Protein AF-A0A8S8Y395-F1 (afdb_monomer)

Radius of gyration: 28.16 Å; Cα contacts (8 Å, |Δi|>4): 353; chains: 1; bounding box: 68×31×86 Å

Nearest PDB structures (foldseek):
  4mei-assembly1_A-2  TM=3.756E-01  e=4.160E+00  Bartonella tribocorum CIP 105476
  5wip-assembly1_D  TM=3.245E-01  e=6.277E+00  Escherichia coli
  5i7l-assembly3_B  TM=2.509E-01  e=3.488E+00  Homo sapiens

Sequence (209 aa):
MGSLSSHVGNDFTDQTGAIGGIAADPQSPQLVNLVGYALANTEVVGELEFKGIPMVHHQVMLDPASNQIQAKLIGSGTVVDVMPGALPVYFESHVDIYVEEITGIAMYGKSKSTFHLDTRGPGFMDPMFAGDTHPVFEIHTSSEIGDDDAESFVSAVIDNQGMFFWTDFGTGAEGSTDDMADFVAFGLYVVAIGLVIMGMRSRGSADDE

Structure (mmCIF, N/CA/C/O backbone):
data_AF-A0A8S8Y395-F1
#
_entry.id   AF-A0A8S8Y395-F1
#
loop_
_atom_site.group_PDB
_atom_site.id
_atom_site.type_symbol
_atom_site.label_atom_id
_atom_site.label_alt_id
_atom_site.label_comp_id
_atom_site.label_asym_id
_atom_site.label_entity_id
_atom_site.label_seq_id
_atom_site.pdbx_PDB_ins_code
_atom_site.Cartn_x
_atom_site.Cartn_y
_atom_site.Cartn_z
_atom_site.occupancy
_atom_site.B_iso_or_equiv
_atom_site.auth_seq_id
_atom_site.auth_comp_id
_atom_site.auth_asym_id
_atom_site.auth_atom_id
_atom_site.pdbx_PDB_model_num
ATOM 1 N N . MET A 1 1 ? -7.430 18.199 -29.556 1.00 33.44 1 MET A N 1
ATOM 2 C CA . MET A 1 1 ? -7.806 16.772 -29.546 1.00 33.44 1 MET A CA 1
ATOM 3 C C . MET A 1 1 ? -6.544 15.983 -29.832 1.00 33.44 1 MET A C 1
ATOM 5 O O . MET A 1 1 ? -6.128 15.916 -30.980 1.00 33.44 1 MET A O 1
ATOM 9 N N . GLY A 1 2 ? -5.848 15.570 -28.771 1.00 35.62 2 GLY A N 1
ATOM 10 C CA . GLY A 1 2 ? -4.557 14.895 -28.868 1.00 35.62 2 GLY A CA 1
ATOM 11 C C . GLY A 1 2 ? -4.763 13.445 -29.274 1.00 35.62 2 GLY A C 1
ATOM 12 O O . GLY A 1 2 ? -5.398 12.691 -28.549 1.00 35.62 2 GLY A O 1
ATOM 13 N N . SER A 1 3 ? -4.258 13.093 -30.451 1.00 32.88 3 SER A N 1
ATOM 14 C CA . SER A 1 3 ? -4.142 11.719 -30.930 1.00 32.88 3 SER A CA 1
ATOM 15 C C . SER A 1 3 ? -3.058 11.009 -30.115 1.00 32.88 3 SER A C 1
ATOM 17 O O . SER A 1 3 ? -1.918 10.902 -30.566 1.00 32.88 3 SER A O 1
ATOM 19 N N . LEU A 1 4 ? -3.395 10.551 -28.911 1.00 39.94 4 LEU A N 1
ATOM 20 C CA . LEU A 1 4 ? -2.654 9.454 -28.302 1.00 39.94 4 LEU A CA 1
ATOM 21 C C . LEU A 1 4 ? -3.053 8.204 -29.091 1.00 39.94 4 LEU A C 1
ATOM 23 O O . LEU A 1 4 ? -4.220 7.818 -29.120 1.00 39.94 4 LEU A O 1
ATOM 27 N N . SER A 1 5 ? -2.102 7.661 -29.850 1.00 44.19 5 SER A N 1
ATOM 28 C CA . SER A 1 5 ? -2.234 6.323 -30.430 1.00 44.19 5 SER A CA 1
ATOM 29 C C . SER A 1 5 ? -2.578 5.350 -29.300 1.00 44.19 5 SER A C 1
ATOM 31 O O . SER A 1 5 ? -2.042 5.511 -28.208 1.00 44.19 5 SER A O 1
ATOM 33 N N . SER A 1 6 ? -3.399 4.326 -29.550 1.00 44.59 6 SER A N 1
ATOM 34 C CA . SER A 1 6 ? -3.820 3.315 -28.556 1.00 44.59 6 SER A CA 1
ATOM 35 C C . SER A 1 6 ? -2.673 2.505 -27.923 1.00 44.59 6 SER A C 1
ATOM 37 O O . SER A 1 6 ? -2.925 1.543 -27.214 1.00 44.59 6 SER A O 1
ATOM 39 N N . HIS A 1 7 ? -1.428 2.839 -28.259 1.00 39.56 7 HIS A N 1
ATOM 40 C CA . HIS A 1 7 ? -0.194 2.209 -27.801 1.00 39.56 7 HIS A CA 1
ATOM 41 C C . HIS A 1 7 ? 0.704 3.186 -27.021 1.00 39.56 7 HIS A C 1
ATOM 43 O O . HIS A 1 7 ? 1.783 2.800 -26.593 1.00 39.56 7 HIS A O 1
ATOM 49 N N . VAL A 1 8 ? 0.322 4.465 -26.888 1.00 47.88 8 VAL A N 1
ATOM 50 C CA . VAL A 1 8 ? 1.165 5.508 -26.284 1.00 47.88 8 VAL A CA 1
ATOM 51 C C . VAL A 1 8 ? 0.425 6.159 -25.123 1.00 47.88 8 VAL A C 1
ATOM 53 O O . VAL A 1 8 ? -0.510 6.932 -25.328 1.00 47.88 8 VAL A O 1
ATOM 56 N N . GLY A 1 9 ? 0.919 5.910 -23.911 1.00 51.59 9 GLY A N 1
ATOM 57 C CA . GLY A 1 9 ? 0.358 6.450 -22.677 1.00 51.59 9 GLY A CA 1
ATOM 58 C C . GLY A 1 9 ? -0.576 5.481 -21.956 1.00 51.59 9 GLY A C 1
ATOM 59 O O . GLY A 1 9 ? -0.891 4.406 -22.446 1.00 51.59 9 GLY A O 1
ATOM 60 N N . ASN A 1 10 ? -0.971 5.884 -20.753 1.00 51.41 10 ASN A N 1
ATOM 61 C CA . ASN A 1 10 ? -1.893 5.146 -19.904 1.00 51.41 10 ASN A CA 1
ATOM 62 C C . ASN A 1 10 ? -3.334 5.620 -20.149 1.00 51.41 10 ASN A C 1
ATOM 64 O O . ASN A 1 10 ? -3.555 6.828 -20.276 1.00 51.41 10 ASN A O 1
ATOM 68 N N . ASP A 1 11 ? -4.298 4.697 -20.147 1.00 54.75 11 ASP A N 1
ATOM 69 C CA . ASP A 1 11 ? -5.720 4.989 -20.398 1.00 54.75 11 ASP A CA 1
ATOM 70 C C . ASP A 1 11 ? -6.318 5.955 -19.361 1.00 54.75 11 ASP A C 1
ATOM 72 O O . ASP A 1 11 ? -7.227 6.734 -19.660 1.00 54.75 11 ASP A O 1
ATOM 76 N N . PHE A 1 12 ? -5.762 5.962 -18.147 1.00 53.34 12 PHE A N 1
ATOM 77 C CA . PHE A 1 12 ? -6.109 6.919 -17.103 1.00 53.34 12 PHE A CA 1
ATOM 78 C C . PHE A 1 12 ? -5.157 8.121 -17.134 1.00 53.34 12 PHE A C 1
ATOM 80 O O . PHE A 1 12 ? -3.966 8.012 -16.823 1.00 53.34 12 PHE A O 1
ATOM 87 N N . THR A 1 13 ? -5.696 9.291 -17.487 1.00 52.34 13 THR A N 1
ATOM 88 C CA . THR A 1 13 ? -4.953 10.565 -17.533 1.00 52.34 13 THR A CA 1
ATOM 89 C C . THR A 1 13 ? -5.389 11.572 -16.468 1.00 52.34 13 THR A C 1
ATOM 91 O O . THR A 1 13 ? -4.719 12.588 -16.289 1.00 52.34 13 THR A O 1
ATOM 94 N N . ASP A 1 14 ? -6.506 11.320 -15.782 1.00 51.62 14 ASP A N 1
ATOM 95 C CA . ASP A 1 14 ? -7.019 12.173 -14.709 1.00 51.62 14 ASP A CA 1
ATOM 96 C C . ASP A 1 14 ? -6.488 11.693 -13.352 1.00 51.62 14 ASP A C 1
ATOM 98 O O . ASP A 1 14 ? -6.725 10.559 -12.948 1.00 51.62 14 ASP A O 1
ATOM 102 N N . GLN A 1 15 ? -5.738 12.555 -12.663 1.00 52.88 15 GLN A N 1
ATOM 103 C CA . GLN A 1 15 ? -5.186 12.281 -11.329 1.00 52.88 15 GLN A CA 1
ATOM 104 C C . GLN A 1 15 ? -6.180 12.602 -10.203 1.00 52.88 15 GLN A C 1
ATOM 106 O O . GLN A 1 15 ? -5.876 12.376 -9.030 1.00 52.88 15 GLN A O 1
ATOM 111 N N . THR A 1 16 ? -7.349 13.155 -10.531 1.00 46.47 16 THR A N 1
ATOM 112 C CA . THR A 1 16 ? -8.370 13.520 -9.548 1.00 46.47 16 THR A CA 1
ATOM 113 C C . THR A 1 16 ? -8.900 12.258 -8.865 1.00 46.47 16 THR A C 1
ATOM 115 O O . THR A 1 16 ? -9.494 11.401 -9.510 1.00 46.47 16 THR A O 1
ATOM 118 N N . GLY A 1 17 ? -8.676 12.136 -7.554 1.00 53.00 17 GLY A N 1
ATOM 119 C CA . GLY A 1 17 ? -9.113 10.979 -6.762 1.00 53.00 17 GLY A CA 1
ATOM 120 C C . GLY A 1 17 ? -8.115 9.821 -6.700 1.00 53.00 17 GLY A C 1
ATOM 121 O O . GLY A 1 17 ? -8.435 8.797 -6.107 1.00 53.00 17 GLY A O 1
ATOM 122 N N . ALA A 1 18 ? -6.907 9.977 -7.257 1.00 56.62 18 ALA A N 1
ATOM 123 C CA . ALA A 1 18 ? -5.844 8.999 -7.059 1.00 56.62 18 ALA A CA 1
ATOM 124 C C . ALA A 1 18 ? -5.375 9.019 -5.596 1.00 56.62 18 ALA A C 1
ATOM 126 O O . ALA A 1 18 ? -4.966 10.056 -5.067 1.00 56.62 18 ALA A O 1
ATOM 127 N N . ILE A 1 19 ? -5.455 7.871 -4.938 1.00 59.62 19 ILE A N 1
ATOM 128 C CA . ILE A 1 19 ? -5.259 7.748 -3.501 1.00 59.62 19 ILE A CA 1
ATOM 129 C C . ILE A 1 19 ? -3.769 7.687 -3.176 1.00 59.62 19 ILE A C 1
ATOM 131 O O . ILE A 1 19 ? -3.028 6.882 -3.735 1.00 59.62 19 ILE A O 1
ATOM 135 N N . GLY A 1 20 ? -3.337 8.558 -2.259 1.00 53.00 20 GLY A N 1
ATOM 136 C CA . GLY A 1 20 ? -1.966 8.606 -1.742 1.00 53.00 20 GLY A CA 1
ATOM 137 C C . GLY A 1 20 ? -1.769 7.952 -0.369 1.00 53.00 20 GLY A C 1
ATOM 138 O O . GLY A 1 20 ? -0.629 7.872 0.076 1.00 53.00 20 GLY A O 1
ATOM 139 N N . GLY A 1 21 ? -2.839 7.509 0.311 1.00 55.53 21 GLY A N 1
ATOM 140 C CA . GLY A 1 21 ? -2.716 6.877 1.635 1.00 55.53 21 GLY A CA 1
ATOM 141 C C . GLY A 1 21 ? -4.000 6.486 2.387 1.00 55.53 21 GLY A C 1
ATOM 142 O O . GLY A 1 21 ? -3.889 5.745 3.357 1.00 55.53 21 GLY A O 1
ATOM 143 N N . ILE A 1 22 ? -5.198 6.938 1.979 1.00 60.09 22 ILE A N 1
ATOM 144 C CA . ILE A 1 22 ? -6.473 6.586 2.646 1.00 60.09 22 ILE A CA 1
ATOM 145 C C . ILE A 1 22 ? -7.519 6.175 1.607 1.00 60.09 22 ILE A C 1
ATOM 147 O O . ILE A 1 22 ? -7.908 7.002 0.780 1.00 60.09 22 ILE A O 1
ATOM 151 N N . ALA A 1 23 ? -7.979 4.926 1.650 1.00 69.19 23 ALA A N 1
ATOM 152 C CA . ALA A 1 23 ? -9.070 4.433 0.817 1.00 69.19 23 ALA A CA 1
ATOM 153 C C . ALA A 1 23 ? -10.418 4.908 1.373 1.00 69.19 23 ALA A C 1
ATOM 155 O O . ALA A 1 23 ? -10.720 4.693 2.542 1.00 69.19 23 ALA A O 1
ATOM 156 N N . ALA A 1 24 ? -11.241 5.547 0.537 1.00 68.50 24 ALA A N 1
ATOM 157 C CA . ALA A 1 24 ? -12.572 5.999 0.953 1.00 68.50 24 ALA A CA 1
ATOM 158 C C . ALA A 1 24 ? -13.550 4.830 1.179 1.00 68.50 24 ALA A C 1
ATOM 160 O O . ALA A 1 24 ? -14.477 4.950 1.973 1.00 68.50 24 ALA A O 1
ATOM 161 N N . ASP A 1 25 ? -13.336 3.722 0.469 1.00 78.94 25 ASP A N 1
ATOM 162 C CA . ASP A 1 25 ? -14.051 2.459 0.646 1.00 78.94 25 ASP A CA 1
ATOM 163 C C . ASP A 1 25 ? -13.042 1.310 0.465 1.00 78.94 25 ASP A C 1
ATOM 165 O O . ASP A 1 25 ? -12.677 0.995 -0.678 1.00 78.94 25 ASP A O 1
ATOM 169 N N . PRO A 1 26 ? -12.546 0.714 1.565 1.00 79.44 26 PRO A N 1
ATOM 170 C CA . PRO A 1 26 ? -11.522 -0.333 1.529 1.00 79.44 26 PRO A CA 1
ATOM 171 C C . PRO A 1 26 ? -11.934 -1.578 0.742 1.00 79.44 26 PRO A C 1
ATOM 173 O O . PRO A 1 26 ? -11.080 -2.310 0.269 1.00 79.44 26 PRO A O 1
ATOM 176 N N . GLN A 1 27 ? -13.230 -1.809 0.533 1.00 80.62 27 GLN A N 1
ATOM 177 C CA . GLN A 1 27 ? -13.729 -2.975 -0.202 1.00 80.62 27 GLN A CA 1
ATOM 178 C C . GLN A 1 27 ? -13.932 -2.694 -1.699 1.00 80.62 27 GLN A C 1
ATOM 180 O O . GLN A 1 27 ? -14.385 -3.558 -2.455 1.00 80.62 27 GLN A O 1
ATOM 185 N N . SER A 1 28 ? -13.590 -1.487 -2.158 1.00 82.06 28 SER A N 1
ATOM 186 C CA . SER A 1 28 ? -13.746 -1.067 -3.550 1.00 82.06 28 SER A CA 1
ATOM 187 C C . SER A 1 28 ? -12.399 -0.839 -4.250 1.00 82.06 28 SER A C 1
ATOM 189 O O . SER A 1 28 ? -11.431 -0.422 -3.611 1.00 82.06 28 SER A O 1
ATOM 191 N N . PRO A 1 29 ? -12.316 -1.068 -5.576 1.00 81.25 29 PRO A N 1
ATOM 192 C CA . PRO A 1 29 ? -11.167 -0.671 -6.385 1.00 81.25 29 PRO A CA 1
ATOM 193 C C . PRO A 1 29 ? -10.800 0.800 -6.186 1.00 81.25 29 PRO A C 1
ATOM 195 O O . PRO A 1 29 ? -11.650 1.680 -6.319 1.00 81.25 29 PRO A O 1
ATOM 198 N N . GLN A 1 30 ? -9.521 1.065 -5.928 1.00 78.06 30 GLN A N 1
ATOM 199 C CA . GLN A 1 30 ? -8.997 2.412 -5.727 1.00 78.06 30 GLN A CA 1
ATOM 200 C C . GLN A 1 30 ? -8.085 2.824 -6.873 1.00 78.06 30 GLN A C 1
ATOM 202 O O . GLN A 1 30 ? -7.222 2.059 -7.299 1.00 78.06 30 GLN A O 1
ATOM 207 N N . LEU A 1 31 ? -8.237 4.056 -7.353 1.00 79.38 31 LEU A N 1
ATOM 208 C CA . LEU A 1 31 ? -7.319 4.618 -8.337 1.00 79.38 31 LEU A CA 1
ATOM 209 C C . LEU A 1 31 ? -6.005 4.977 -7.635 1.00 79.38 31 LEU A C 1
ATOM 211 O O . LEU A 1 31 ? -6.007 5.762 -6.691 1.00 79.38 31 LEU A O 1
ATOM 215 N N . VAL A 1 32 ? -4.876 4.446 -8.097 1.00 77.00 32 VAL A N 1
ATOM 216 C CA . VAL A 1 32 ? -3.554 4.722 -7.518 1.00 77.00 32 VAL A CA 1
ATOM 217 C C . VAL A 1 32 ? -2.575 5.225 -8.567 1.00 77.00 32 VAL A C 1
ATOM 219 O O . VAL A 1 32 ? -2.641 4.870 -9.744 1.00 77.00 32 VAL A O 1
ATOM 222 N N . ASN A 1 33 ? -1.645 6.072 -8.126 1.00 77.62 33 ASN A N 1
ATOM 223 C CA . ASN A 1 33 ? -0.582 6.609 -8.965 1.00 77.62 33 ASN A CA 1
ATOM 224 C C . ASN A 1 33 ? 0.706 5.790 -8.792 1.00 77.62 33 ASN A C 1
ATOM 226 O O . ASN A 1 33 ? 1.347 5.813 -7.743 1.00 77.62 33 ASN A O 1
ATOM 230 N N . LEU A 1 34 ? 1.102 5.100 -9.855 1.00 76.50 34 LEU A N 1
ATOM 231 C CA . LEU A 1 34 ? 2.281 4.248 -9.939 1.00 76.50 34 LEU A CA 1
ATOM 232 C C . LEU A 1 34 ? 3.510 5.107 -10.270 1.00 76.50 34 LEU A C 1
ATOM 234 O O . LEU A 1 34 ? 3.982 5.170 -11.409 1.00 76.50 34 LEU A O 1
ATOM 238 N N . VAL A 1 35 ? 4.005 5.820 -9.254 1.00 71.12 35 VAL A N 1
ATOM 239 C CA . VAL A 1 35 ? 5.260 6.601 -9.296 1.00 71.12 35 VAL A CA 1
ATOM 240 C C . VAL A 1 35 ? 5.250 7.717 -10.363 1.00 71.12 35 VAL A C 1
ATOM 242 O O . VAL A 1 35 ? 6.277 8.118 -10.897 1.00 71.12 35 VAL A O 1
ATOM 245 N N . GLY A 1 36 ? 4.076 8.245 -10.709 1.00 66.56 36 GLY A N 1
ATOM 246 C CA . GLY A 1 36 ? 3.909 9.319 -11.696 1.00 66.56 36 GLY A CA 1
ATOM 247 C C . GLY A 1 36 ? 3.909 8.853 -13.157 1.00 66.56 36 GLY A C 1
ATOM 248 O O . GLY A 1 36 ? 3.672 9.668 -14.062 1.00 66.56 36 GLY A O 1
ATOM 249 N N . TYR A 1 37 ? 4.137 7.562 -13.407 1.00 68.50 37 TYR A N 1
ATOM 250 C CA . TYR A 1 37 ? 4.249 7.003 -14.755 1.00 68.50 37 TYR A CA 1
ATOM 251 C C . TYR A 1 37 ? 2.928 6.438 -15.268 1.00 68.50 37 TYR A C 1
ATOM 253 O O . TYR A 1 37 ? 2.595 6.685 -16.428 1.00 68.50 37 TYR A O 1
ATOM 261 N N . ALA A 1 38 ? 2.141 5.802 -14.399 1.00 67.94 38 ALA A N 1
ATOM 262 C CA . ALA A 1 38 ? 0.822 5.273 -14.730 1.00 67.94 38 ALA A CA 1
ATOM 263 C C . ALA A 1 38 ? -0.179 5.482 -13.583 1.00 67.94 38 ALA A C 1
ATOM 265 O O . ALA A 1 38 ? 0.195 5.632 -12.424 1.00 67.94 38 ALA A O 1
ATOM 266 N N . LEU A 1 39 ? -1.457 5.512 -13.931 1.00 75.81 39 LEU A N 1
ATOM 267 C CA . LEU A 1 39 ? -2.597 5.487 -13.021 1.00 75.81 39 LEU A CA 1
ATOM 268 C C . LEU A 1 39 ? -3.330 4.168 -13.253 1.00 75.81 39 LEU A C 1
ATOM 270 O O . LEU A 1 39 ? -3.679 3.866 -14.391 1.00 75.81 39 LEU A O 1
ATOM 274 N N . ALA A 1 40 ? -3.569 3.391 -12.209 1.00 76.94 4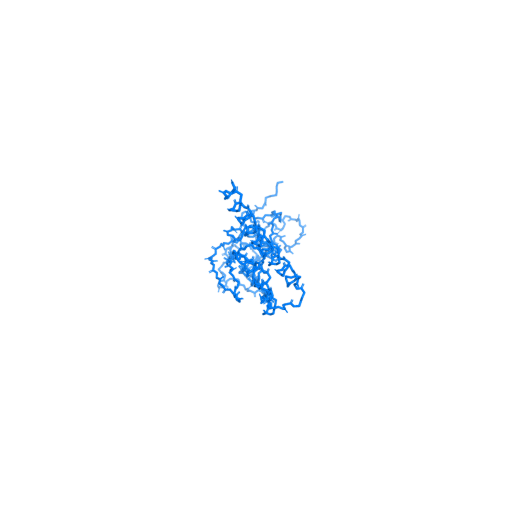0 ALA A N 1
ATOM 275 C CA . ALA A 1 40 ? -4.250 2.109 -12.338 1.00 76.94 40 ALA A CA 1
ATOM 276 C C . ALA A 1 40 ? -5.264 1.942 -11.215 1.00 76.94 40 ALA A C 1
ATOM 278 O O . ALA A 1 40 ? -5.061 2.451 -10.114 1.00 76.94 40 ALA A O 1
ATOM 279 N N . ASN A 1 41 ? -6.350 1.230 -11.501 1.00 81.12 41 ASN A N 1
ATOM 280 C CA . ASN A 1 41 ? -7.249 0.782 -10.450 1.00 81.12 41 ASN A CA 1
ATOM 281 C C . ASN A 1 41 ? -6.642 -0.433 -9.756 1.00 81.12 41 ASN A C 1
ATOM 283 O O . ASN A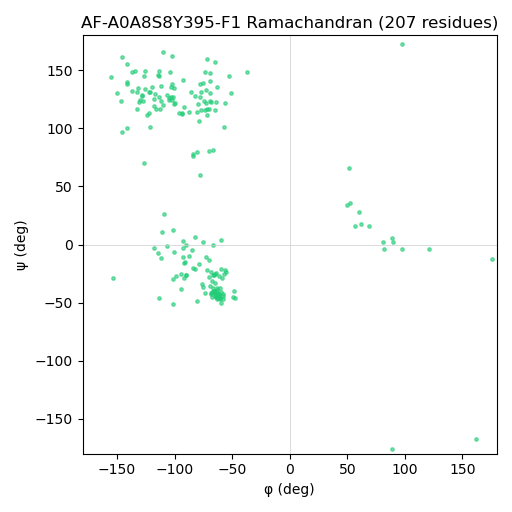 1 41 ? -6.106 -1.324 -10.415 1.00 81.12 41 ASN A O 1
ATOM 287 N N . THR A 1 42 ? -6.739 -0.458 -8.434 1.00 83.19 42 THR A N 1
ATOM 288 C CA . THR A 1 42 ? -6.428 -1.635 -7.635 1.00 83.19 42 THR A CA 1
ATOM 289 C C . THR A 1 42 ? -7.527 -2.679 -7.776 1.00 83.19 42 THR A C 1
ATOM 291 O O . THR A 1 42 ? -8.704 -2.356 -7.925 1.00 83.19 42 THR A O 1
ATOM 294 N N . GLU A 1 43 ? -7.146 -3.942 -7.688 1.00 85.62 43 GLU A N 1
ATOM 295 C CA . GLU A 1 43 ? 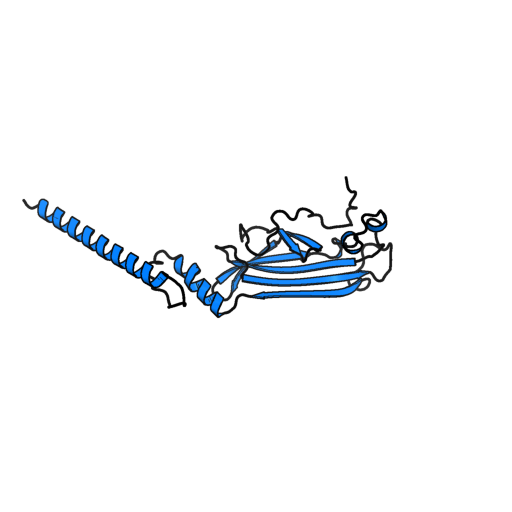-8.056 -5.067 -7.535 1.00 85.62 43 GLU A CA 1
ATOM 296 C C . GLU A 1 43 ? -8.020 -5.534 -6.081 1.00 85.62 43 GLU A C 1
ATOM 298 O O . GLU A 1 43 ? -6.949 -5.635 -5.482 1.00 85.62 43 GLU A O 1
ATOM 303 N N . VAL A 1 44 ? -9.190 -5.797 -5.499 1.00 87.00 44 VAL A N 1
ATOM 304 C CA . VAL A 1 44 ? -9.290 -6.375 -4.155 1.00 87.00 44 VAL A CA 1
ATOM 305 C C . VAL A 1 44 ? -9.063 -7.878 -4.273 1.00 87.00 44 VAL A C 1
ATOM 307 O O . VAL A 1 44 ? -9.853 -8.584 -4.900 1.00 87.00 44 VAL A O 1
ATOM 310 N N . VAL A 1 45 ? -7.966 -8.361 -3.696 1.00 86.06 45 VAL A N 1
ATOM 311 C CA . VAL A 1 45 ? -7.538 -9.766 -3.789 1.00 86.06 45 VAL A CA 1
ATOM 312 C C . VAL A 1 45 ? -8.084 -10.592 -2.626 1.00 86.06 45 VAL A C 1
ATOM 314 O O . VAL A 1 45 ? -8.331 -11.789 -2.776 1.00 86.06 45 VAL A O 1
ATOM 317 N N . GLY A 1 46 ? -8.309 -9.959 -1.475 1.00 84.94 46 GLY A N 1
ATOM 318 C CA . GLY A 1 46 ? -8.898 -10.603 -0.309 1.00 84.94 46 GLY A CA 1
ATOM 319 C C . GLY A 1 46 ? -8.646 -9.835 0.979 1.00 84.94 46 GLY A C 1
ATOM 320 O O . GLY A 1 46 ? -8.185 -8.698 0.960 1.00 84.94 46 GLY A O 1
ATOM 321 N N . GLU A 1 47 ? -8.930 -10.491 2.096 1.00 87.75 47 GLU A N 1
ATOM 322 C CA . GLU A 1 47 ? -8.757 -9.956 3.444 1.00 87.75 47 GLU A CA 1
ATOM 323 C C . GLU A 1 47 ? -7.688 -10.754 4.189 1.00 87.75 47 GLU A C 1
ATOM 325 O O . GLU A 1 47 ? -7.533 -11.964 3.987 1.00 87.75 47 GLU A O 1
ATOM 330 N N . LEU A 1 48 ? -6.937 -10.076 5.049 1.00 87.44 48 LEU A N 1
ATOM 331 C CA . LEU A 1 48 ? -5.947 -10.687 5.922 1.00 87.44 48 LEU A CA 1
ATOM 332 C C . LEU A 1 48 ? -5.866 -9.953 7.250 1.00 87.44 48 LEU A C 1
ATOM 334 O O . LEU A 1 48 ? -6.251 -8.798 7.361 1.00 87.44 48 LEU A O 1
ATOM 338 N N . GLU A 1 49 ? -5.300 -10.613 8.248 1.00 84.94 49 GLU A N 1
ATOM 339 C CA . GLU A 1 49 ? -4.991 -9.992 9.529 1.00 84.94 49 GLU A CA 1
ATOM 340 C C . GLU A 1 49 ? -3.480 -9.782 9.631 1.00 84.94 49 GLU A C 1
ATOM 342 O O . GLU A 1 49 ? -2.695 -10.713 9.413 1.00 84.94 49 GLU A O 1
ATOM 347 N N . PHE A 1 50 ? -3.060 -8.562 9.957 1.00 80.88 50 PHE A N 1
ATOM 348 C CA . PHE A 1 50 ? -1.654 -8.230 10.161 1.00 80.88 50 PHE A CA 1
ATOM 349 C C . PHE A 1 50 ? -1.488 -7.472 11.474 1.00 80.88 50 PHE A C 1
ATOM 351 O O . PHE A 1 50 ? -2.112 -6.436 11.680 1.00 80.88 50 PHE A O 1
ATOM 358 N N . LYS A 1 51 ? -0.654 -8.010 12.374 1.00 81.12 51 LYS A N 1
ATOM 359 C CA . LYS A 1 51 ? -0.417 -7.461 13.724 1.00 81.12 51 LYS A CA 1
ATOM 360 C C . LYS A 1 51 ? -1.714 -7.220 14.527 1.00 81.12 51 LYS A C 1
ATOM 362 O O . LYS A 1 51 ? -1.802 -6.255 15.271 1.00 81.12 51 LYS A O 1
ATOM 367 N N . GLY A 1 52 ? -2.716 -8.093 14.368 1.00 76.12 52 GLY A N 1
ATOM 368 C CA . GLY A 1 52 ? -4.015 -7.980 15.049 1.00 76.12 52 GLY A CA 1
ATOM 369 C C . GLY A 1 52 ? -5.003 -7.007 14.397 1.00 76.12 52 GLY A C 1
ATOM 370 O O . GLY A 1 52 ? -6.103 -6.825 14.910 1.00 76.12 52 GLY A O 1
ATOM 371 N N . ILE A 1 53 ? -4.634 -6.388 13.271 1.00 82.50 53 ILE A N 1
ATOM 372 C CA . ILE A 1 53 ? -5.480 -5.442 12.540 1.00 82.50 53 ILE A CA 1
ATOM 373 C C . ILE A 1 53 ? -6.072 -6.155 11.311 1.00 82.50 53 ILE A C 1
ATOM 375 O O . ILE A 1 53 ? -5.298 -6.681 10.498 1.00 82.50 53 ILE A O 1
ATOM 379 N N . PRO A 1 54 ? -7.408 -6.185 11.141 1.00 85.25 54 PRO A N 1
ATOM 380 C CA . PRO A 1 54 ? -8.037 -6.690 9.924 1.00 85.25 54 PRO A CA 1
ATOM 381 C C . PRO A 1 54 ? -7.771 -5.732 8.754 1.00 85.25 54 PRO A C 1
ATOM 383 O O . PRO A 1 54 ? -7.942 -4.518 8.860 1.00 85.25 54 PRO A O 1
ATOM 386 N N . MET A 1 55 ? -7.316 -6.276 7.629 1.00 87.75 55 MET A N 1
ATOM 387 C CA . MET A 1 55 ? -6.901 -5.517 6.454 1.00 87.75 55 MET A CA 1
ATOM 388 C C . MET A 1 55 ? -7.459 -6.110 5.165 1.00 87.75 55 MET A C 1
ATOM 390 O O . MET A 1 55 ? -7.584 -7.323 5.007 1.00 87.75 55 MET A O 1
ATOM 394 N N . VAL A 1 5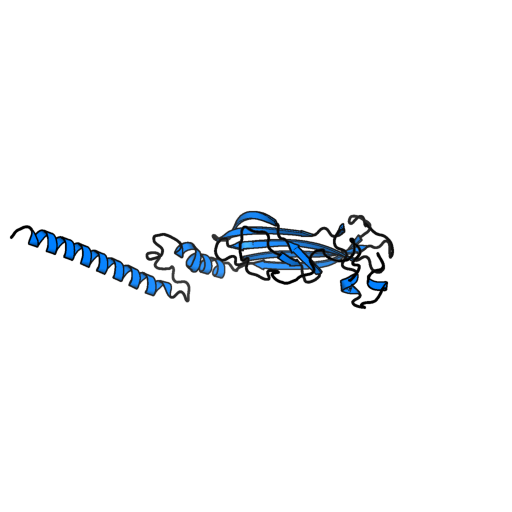6 ? -7.687 -5.237 4.194 1.00 88.19 56 VAL A N 1
ATOM 395 C CA . VAL A 1 56 ? -8.050 -5.558 2.819 1.00 88.19 56 VAL A CA 1
ATOM 396 C C . VAL A 1 56 ? -6.816 -5.427 1.930 1.00 88.19 56 VAL A C 1
ATOM 398 O O . VAL A 1 56 ? -6.126 -4.403 1.927 1.00 88.19 56 VAL A O 1
ATOM 401 N N . HIS A 1 57 ? -6.513 -6.484 1.179 1.00 88.88 57 HIS A N 1
ATOM 402 C CA . HIS A 1 57 ? -5.408 -6.542 0.228 1.00 88.88 57 HIS A CA 1
ATOM 403 C C . HIS A 1 57 ? -5.857 -6.019 -1.133 1.00 88.88 57 HIS A C 1
ATOM 405 O O . HIS A 1 57 ? -6.658 -6.637 -1.836 1.00 88.88 57 HIS A O 1
ATOM 411 N N . HIS A 1 58 ? -5.268 -4.898 -1.521 1.00 87.56 58 HIS A N 1
ATOM 412 C CA . HIS A 1 58 ? -5.340 -4.329 -2.853 1.00 87.56 58 HIS A CA 1
ATOM 413 C C . HIS A 1 58 ? -4.076 -4.657 -3.640 1.00 87.56 58 HIS A C 1
ATOM 415 O O . HIS A 1 58 ? -2.960 -4.462 -3.156 1.00 87.56 58 HIS A O 1
ATOM 421 N N . GLN A 1 59 ? -4.247 -5.078 -4.885 1.00 87.12 59 GLN A N 1
ATOM 422 C CA . GLN A 1 59 ? -3.150 -5.377 -5.790 1.00 87.12 59 GLN A CA 1
ATOM 423 C C . GLN A 1 59 ? -3.294 -4.618 -7.104 1.00 87.12 59 GLN A C 1
ATOM 425 O O . GLN A 1 59 ? -4.391 -4.411 -7.612 1.00 87.12 59 GLN A O 1
ATOM 430 N N . VAL A 1 60 ? -2.163 -4.218 -7.674 1.00 85.69 60 VAL A N 1
ATOM 431 C CA . VAL A 1 60 ? -2.061 -3.691 -9.032 1.00 85.69 60 VAL A CA 1
ATOM 432 C C . VAL A 1 60 ? -0.971 -4.451 -9.759 1.00 85.69 60 VAL A C 1
ATOM 434 O O . VAL A 1 60 ? 0.167 -4.515 -9.290 1.00 85.69 60 VAL A O 1
ATOM 437 N N . MET A 1 61 ? -1.326 -4.976 -10.925 1.00 83.38 61 MET A N 1
ATOM 438 C CA . MET A 1 61 ? -0.410 -5.621 -11.857 1.00 83.38 61 MET A CA 1
ATOM 439 C C . MET A 1 61 ? -0.486 -4.877 -13.183 1.00 83.38 61 MET A C 1
ATOM 441 O O . MET A 1 61 ? -1.440 -5.035 -13.943 1.00 83.38 61 MET A O 1
ATOM 445 N N . LEU A 1 62 ? 0.500 -4.020 -13.438 1.00 82.00 62 LEU A N 1
ATOM 446 C CA . LEU A 1 62 ? 0.572 -3.266 -14.680 1.00 82.00 62 LEU A CA 1
ATOM 447 C C . LEU A 1 62 ? 1.447 -4.002 -15.700 1.00 82.00 62 LEU A C 1
ATOM 449 O O . LEU A 1 62 ? 2.663 -4.080 -15.524 1.00 82.00 62 LEU A O 1
ATOM 453 N N . ASP A 1 63 ? 0.823 -4.494 -16.774 1.00 77.06 63 ASP A N 1
ATOM 454 C CA . ASP A 1 63 ? 1.525 -5.152 -17.879 1.00 77.06 63 ASP A CA 1
ATOM 455 C C . ASP A 1 63 ? 2.364 -4.126 -18.667 1.00 77.06 63 ASP A C 1
ATOM 457 O O . ASP A 1 63 ? 1.816 -3.128 -19.162 1.00 77.06 63 ASP A O 1
ATOM 461 N N . PRO A 1 64 ? 3.683 -4.340 -18.814 1.00 70.31 64 PRO A N 1
ATOM 462 C CA . PRO A 1 64 ? 4.522 -3.452 -19.599 1.00 70.31 64 PRO A CA 1
ATOM 463 C C . PRO A 1 64 ? 4.156 -3.435 -21.089 1.00 70.31 64 PRO A C 1
ATOM 465 O O . PRO A 1 64 ? 4.401 -2.414 -21.727 1.00 70.31 64 PRO A O 1
ATOM 468 N N . ALA A 1 65 ? 3.536 -4.482 -21.655 1.00 68.12 65 ALA A N 1
ATOM 469 C CA . ALA A 1 65 ? 3.138 -4.517 -23.070 1.00 68.12 65 ALA A CA 1
ATOM 470 C C . ALA A 1 65 ? 2.146 -3.404 -23.439 1.00 68.12 65 ALA A C 1
ATOM 472 O O . ALA A 1 65 ? 2.229 -2.825 -24.522 1.00 68.12 65 ALA A O 1
ATOM 473 N N . SER A 1 66 ? 1.225 -3.084 -22.529 1.00 64.44 66 SER A N 1
ATOM 474 C CA . SER A 1 66 ? 0.180 -2.078 -22.734 1.00 64.44 66 SER A CA 1
ATOM 475 C C . SER A 1 66 ? 0.564 -0.682 -22.236 1.00 64.44 66 SER A C 1
ATOM 477 O O . SER A 1 66 ? -0.215 0.250 -22.398 1.00 64.44 66 SER A O 1
ATOM 479 N N . ASN A 1 67 ? 1.743 -0.513 -21.622 1.00 64.56 67 ASN A N 1
ATOM 480 C CA . ASN A 1 67 ? 2.120 0.708 -20.903 1.00 64.56 67 ASN A CA 1
ATOM 481 C C . ASN A 1 67 ? 3.460 1.276 -21.384 1.00 64.56 67 ASN A C 1
ATOM 483 O O . ASN A 1 67 ? 4.476 1.280 -20.679 1.00 64.56 67 ASN A O 1
ATOM 487 N N . GLN A 1 68 ? 3.451 1.804 -22.609 1.00 67.00 68 GLN A N 1
ATOM 488 C CA . GLN A 1 68 ? 4.592 2.520 -23.169 1.00 67.00 68 GLN A CA 1
ATOM 489 C C . GLN A 1 68 ? 4.642 3.962 -22.639 1.00 67.00 68 GLN A C 1
ATOM 491 O O . GLN A 1 68 ? 3.734 4.766 -22.866 1.00 67.00 68 GLN A O 1
ATOM 496 N N . ILE A 1 69 ? 5.743 4.325 -21.974 1.00 62.94 69 ILE A N 1
ATOM 497 C CA . ILE A 1 69 ? 5.915 5.639 -21.321 1.00 62.94 69 ILE A CA 1
ATOM 498 C C . ILE A 1 69 ? 6.770 6.624 -22.132 1.00 62.94 69 ILE A C 1
ATOM 500 O O . ILE A 1 69 ? 7.172 7.671 -21.624 1.00 62.94 69 ILE A O 1
ATOM 504 N N . GLN A 1 70 ? 7.034 6.304 -23.400 1.00 57.91 70 GLN A N 1
ATOM 505 C CA . GLN A 1 70 ? 7.890 7.067 -24.315 1.00 57.91 70 GLN A CA 1
ATOM 506 C C . GLN A 1 70 ? 7.582 8.575 -24.309 1.00 57.91 70 GLN A C 1
ATOM 508 O O . GLN A 1 70 ? 8.496 9.387 -24.159 1.00 57.91 70 GLN A O 1
ATOM 513 N N . ALA A 1 71 ? 6.296 8.935 -24.374 1.00 52.16 71 ALA A N 1
ATOM 514 C CA . ALA A 1 71 ? 5.852 10.326 -24.412 1.00 52.16 71 ALA A CA 1
ATOM 515 C C . ALA A 1 71 ? 6.169 11.126 -23.128 1.00 52.16 71 ALA A C 1
ATOM 517 O O . ALA A 1 71 ? 6.315 12.347 -23.143 1.00 52.16 71 ALA A O 1
ATOM 518 N N . LYS A 1 72 ? 6.302 10.451 -21.977 1.00 54.06 72 LYS A N 1
ATOM 519 C CA . LYS A 1 72 ? 6.601 11.103 -20.689 1.00 54.06 72 LYS A CA 1
ATOM 520 C C . LYS A 1 72 ? 8.091 11.394 -20.489 1.00 54.06 72 LYS A C 1
ATOM 522 O O . LYS A 1 72 ? 8.417 12.255 -19.678 1.00 54.06 72 LYS A O 1
ATOM 527 N N . LEU A 1 73 ? 8.990 10.704 -21.198 1.00 50.97 73 LEU A N 1
ATOM 528 C CA . LEU A 1 73 ? 10.441 10.813 -20.988 1.00 50.97 73 LEU A CA 1
ATOM 529 C C . LEU A 1 73 ? 11.134 11.816 -21.920 1.00 50.97 73 LEU A C 1
ATOM 531 O O . LEU A 1 73 ? 12.180 12.349 -21.556 1.00 50.97 73 LEU A O 1
ATOM 535 N N . ILE A 1 74 ? 10.578 12.094 -23.103 1.00 53.66 74 ILE A N 1
ATOM 536 C CA . ILE A 1 74 ? 11.180 13.048 -24.050 1.00 53.66 74 ILE A CA 1
ATOM 537 C C . ILE A 1 74 ? 10.654 14.472 -23.813 1.00 53.66 74 ILE A C 1
ATOM 539 O O . ILE A 1 74 ? 11.368 15.435 -24.094 1.00 53.66 74 ILE A O 1
ATOM 543 N N . GLY A 1 75 ? 9.444 14.628 -23.257 1.00 50.25 75 GLY A N 1
ATOM 544 C CA . GLY A 1 75 ? 8.931 15.896 -22.715 1.00 50.25 75 GLY A CA 1
ATOM 545 C C . GLY A 1 75 ? 8.907 17.068 -23.706 1.00 50.25 75 GLY A C 1
ATOM 546 O O . GLY A 1 75 ? 8.833 18.224 -23.298 1.00 50.25 75 GLY A O 1
ATOM 547 N N . SER A 1 76 ? 9.019 16.792 -25.008 1.00 51.16 76 SER A N 1
ATOM 548 C CA . SER A 1 76 ? 9.311 17.819 -26.012 1.00 51.16 76 SER A CA 1
ATOM 549 C C . SER A 1 76 ? 8.056 18.445 -26.623 1.00 51.16 76 SER A C 1
ATOM 551 O O . SER A 1 76 ? 8.151 19.498 -27.250 1.00 51.16 76 SER A O 1
ATOM 553 N N . GLY A 1 77 ? 6.882 17.816 -26.468 1.00 49.50 77 GLY A N 1
ATOM 554 C CA . GLY A 1 77 ? 5.628 18.280 -27.077 1.00 49.50 77 GLY A CA 1
ATOM 555 C C . GLY A 1 77 ? 5.655 18.297 -28.612 1.00 49.50 77 GLY A C 1
ATOM 556 O O . GLY A 1 77 ? 4.843 18.979 -29.239 1.00 49.50 77 GLY A O 1
ATOM 557 N N . THR A 1 78 ? 6.605 17.587 -29.230 1.00 47.47 78 THR A N 1
ATOM 558 C CA . THR A 1 78 ? 6.793 17.540 -30.686 1.00 47.47 78 THR A CA 1
ATOM 559 C C . THR A 1 78 ? 6.244 16.246 -31.289 1.00 47.47 78 THR A C 1
ATOM 561 O O . THR A 1 78 ? 6.067 15.249 -30.600 1.00 47.47 78 THR A O 1
ATOM 564 N N . VAL A 1 79 ? 6.014 16.227 -32.608 1.00 49.97 79 VAL A N 1
ATOM 565 C CA . VAL A 1 79 ? 5.535 15.046 -33.366 1.00 49.97 79 VAL A CA 1
ATOM 566 C C . VAL A 1 79 ? 6.431 13.806 -33.178 1.00 49.97 79 VAL A C 1
ATOM 568 O O . VAL A 1 79 ? 5.957 12.681 -33.309 1.00 49.97 79 VAL A O 1
ATOM 571 N N . VAL A 1 80 ? 7.705 1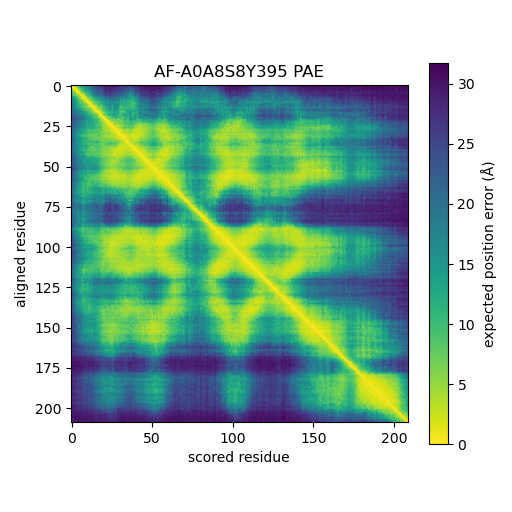3.996 -32.820 1.00 53.41 80 VAL A N 1
ATOM 572 C CA . VAL A 1 80 ? 8.682 12.921 -32.561 1.00 53.41 80 VAL A CA 1
ATOM 573 C C . VAL A 1 80 ? 8.349 12.121 -31.294 1.00 53.41 80 VAL A C 1
ATOM 575 O O . VAL A 1 80 ? 8.708 10.952 -31.202 1.00 53.41 80 VAL A O 1
ATOM 578 N N . ASP A 1 81 ? 7.609 12.722 -30.360 1.00 49.53 81 ASP A N 1
ATOM 579 C CA . ASP A 1 81 ? 7.153 12.113 -29.103 1.00 49.53 81 ASP A CA 1
ATOM 580 C C . ASP A 1 81 ? 6.050 11.058 -29.315 1.00 49.53 81 ASP A C 1
ATOM 582 O O . ASP A 1 81 ? 5.844 10.167 -28.496 1.00 49.53 81 ASP A O 1
ATOM 586 N N . VAL A 1 82 ? 5.358 11.148 -30.457 1.00 50.72 82 VAL A N 1
ATOM 587 C CA . VAL A 1 82 ? 4.225 10.293 -30.846 1.00 50.72 82 VAL A CA 1
ATOM 588 C C . VAL A 1 82 ? 4.614 9.287 -31.933 1.00 50.72 82 VAL A C 1
ATOM 590 O O . VAL A 1 82 ? 3.777 8.498 -32.367 1.00 50.72 82 VAL A O 1
ATOM 593 N N . MET A 1 83 ? 5.868 9.320 -32.406 1.00 54.44 83 MET A N 1
ATOM 594 C CA . MET A 1 83 ? 6.370 8.325 -33.349 1.00 54.44 83 MET A CA 1
ATOM 595 C C . MET A 1 83 ? 6.601 7.005 -32.603 1.00 54.44 83 MET A C 1
ATOM 597 O O . MET A 1 83 ? 7.476 6.961 -31.725 1.00 54.44 83 MET A O 1
ATOM 601 N N . PRO A 1 84 ? 5.855 5.936 -32.948 1.00 51.59 84 PRO A N 1
ATOM 602 C CA . PRO A 1 84 ? 5.986 4.650 -32.280 1.00 51.59 84 PRO A CA 1
ATOM 603 C C . PRO A 1 84 ? 7.434 4.159 -32.352 1.00 51.59 84 PRO A C 1
ATOM 605 O O . PRO A 1 84 ? 8.010 4.040 -33.436 1.00 51.59 84 PRO A O 1
ATOM 608 N N . GLY A 1 85 ? 8.041 3.930 -31.187 1.00 52.78 85 GLY A N 1
ATOM 609 C CA . GLY A 1 85 ? 9.352 3.305 -31.073 1.00 52.78 85 GLY A CA 1
ATOM 610 C C . GLY A 1 85 ? 10.563 4.240 -31.100 1.00 52.78 85 GLY A C 1
ATOM 611 O O . GLY A 1 85 ? 11.663 3.733 -30.996 1.00 52.78 85 GLY A O 1
ATOM 612 N N . ALA A 1 86 ? 10.454 5.570 -31.181 1.00 56.94 86 ALA A N 1
ATOM 613 C CA . ALA A 1 86 ? 11.647 6.442 -31.120 1.00 56.94 86 ALA A CA 1
ATOM 614 C C . ALA A 1 86 ? 12.480 6.287 -29.821 1.00 56.94 86 ALA A C 1
ATOM 616 O O . ALA A 1 86 ? 13.700 6.449 -29.855 1.00 56.94 86 ALA A O 1
ATOM 617 N N . LEU A 1 87 ? 11.845 5.922 -28.701 1.00 64.56 87 LEU A N 1
ATOM 618 C CA . LEU A 1 87 ? 12.510 5.426 -27.492 1.00 64.56 87 LEU A CA 1
ATOM 619 C C . LEU A 1 87 ? 11.614 4.366 -26.824 1.00 64.56 87 LEU A C 1
ATOM 621 O O . LEU A 1 87 ? 10.667 4.725 -26.120 1.00 64.56 87 LEU A O 1
ATOM 625 N N . PRO A 1 88 ? 11.852 3.068 -27.067 1.00 69.25 88 PRO A N 1
ATOM 626 C CA . PRO A 1 88 ? 10.924 2.020 -26.663 1.00 69.25 88 PRO A CA 1
ATOM 627 C C . PRO A 1 88 ? 11.156 1.625 -25.195 1.00 69.25 88 PRO A C 1
ATOM 629 O O . PRO A 1 88 ? 11.804 0.626 -24.888 1.00 69.25 88 PRO A O 1
ATOM 632 N N . VAL A 1 89 ? 10.657 2.470 -24.286 1.00 75.25 89 VAL A N 1
ATOM 633 C CA . VAL A 1 89 ? 10.661 2.235 -22.835 1.00 75.25 89 VAL A CA 1
ATOM 634 C C . VAL A 1 89 ? 9.257 1.857 -22.371 1.00 75.25 89 VAL A C 1
ATOM 636 O O . VAL A 1 89 ? 8.295 2.600 -22.591 1.00 75.25 89 VAL A O 1
ATOM 639 N N . TYR A 1 90 ? 9.176 0.721 -21.693 1.00 78.19 90 TYR A N 1
ATOM 640 C CA . TYR A 1 90 ? 7.963 0.127 -21.148 1.00 78.19 90 TYR A CA 1
ATOM 641 C C . TYR A 1 90 ? 8.028 0.130 -19.622 1.00 78.19 90 TYR A C 1
ATOM 643 O O . TYR A 1 90 ? 9.106 -0.013 -19.037 1.00 78.19 90 TYR A O 1
ATOM 651 N N . PHE A 1 91 ? 6.879 0.321 -18.983 1.00 81.06 91 PHE A N 1
ATOM 652 C CA . PHE A 1 91 ? 6.774 0.434 -17.533 1.00 81.06 91 PHE A CA 1
ATOM 653 C C . PHE A 1 91 ? 5.953 -0.722 -16.966 1.00 81.06 91 PHE A C 1
ATOM 655 O O . PHE A 1 91 ? 4.770 -0.850 -17.261 1.00 81.06 91 PHE A O 1
ATOM 662 N N . GLU A 1 92 ? 6.598 -1.544 -16.144 1.00 83.50 92 GLU A N 1
ATOM 663 C CA . GLU A 1 92 ? 5.965 -2.580 -15.330 1.00 83.50 92 GLU A CA 1
ATOM 664 C C . GLU A 1 92 ? 5.864 -2.062 -13.896 1.00 83.50 92 GLU A C 1
ATOM 666 O O . GLU A 1 92 ? 6.809 -1.460 -13.376 1.00 83.50 92 GLU A O 1
ATOM 671 N N . SER A 1 93 ? 4.735 -2.291 -13.234 1.00 83.81 93 SER A N 1
ATOM 672 C CA . SER A 1 93 ? 4.588 -1.933 -11.825 1.00 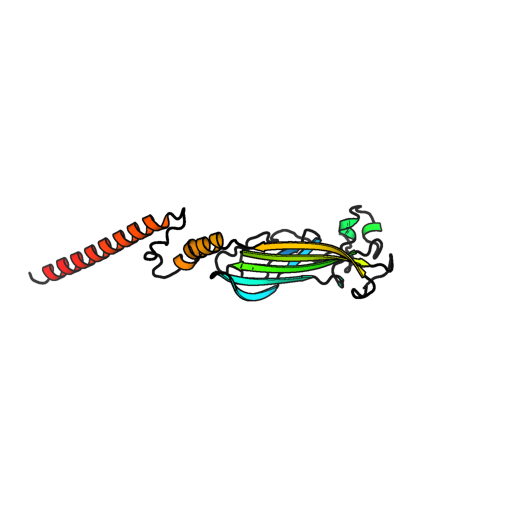83.81 93 SER A CA 1
ATOM 673 C C . SER A 1 93 ? 3.695 -2.923 -11.110 1.00 83.81 93 SER A C 1
ATOM 675 O O . SER A 1 93 ? 2.558 -3.161 -11.518 1.00 83.81 93 SER A O 1
ATOM 677 N N . HIS A 1 94 ? 4.241 -3.506 -10.051 1.00 86.75 94 HIS A N 1
ATOM 678 C CA . HIS A 1 94 ? 3.569 -4.430 -9.157 1.00 86.75 94 HIS A CA 1
ATOM 679 C C . HIS A 1 94 ? 3.442 -3.742 -7.807 1.00 86.75 94 HIS A C 1
ATOM 681 O O . HIS A 1 94 ? 4.451 -3.388 -7.185 1.00 86.75 94 HIS A O 1
ATOM 687 N N . VAL A 1 95 ? 2.210 -3.511 -7.373 1.00 85.06 95 VAL A N 1
ATOM 688 C CA . VAL A 1 95 ? 1.934 -2.797 -6.129 1.00 85.06 95 VAL A CA 1
ATOM 689 C C . VAL A 1 95 ? 0.947 -3.596 -5.303 1.00 85.06 95 VAL A C 1
ATOM 691 O O . VAL A 1 95 ? -0.142 -3.901 -5.770 1.00 85.06 95 VAL A O 1
ATOM 694 N N . ASP A 1 96 ? 1.334 -3.902 -4.074 1.00 87.19 96 ASP A N 1
ATOM 695 C CA . ASP A 1 96 ? 0.489 -4.501 -3.052 1.00 87.19 96 ASP A CA 1
ATOM 696 C C . ASP A 1 96 ? 0.279 -3.458 -1.949 1.00 87.19 96 ASP A C 1
ATOM 698 O O . ASP A 1 96 ? 1.245 -2.919 -1.406 1.00 87.19 96 ASP A O 1
ATOM 702 N N . ILE A 1 97 ? -0.974 -3.140 -1.641 1.00 86.19 97 ILE A N 1
ATOM 703 C CA . ILE A 1 97 ? -1.368 -2.191 -0.594 1.00 86.19 97 ILE A CA 1
ATOM 704 C C . ILE A 1 97 ? -2.337 -2.910 0.331 1.00 86.19 97 ILE A C 1
ATOM 706 O O . ILE A 1 97 ? -3.270 -3.564 -0.123 1.00 86.19 97 ILE A O 1
ATOM 710 N N . TYR A 1 98 ? -2.126 -2.765 1.628 1.00 87.81 98 TYR A N 1
ATOM 711 C CA . TYR A 1 98 ? -2.954 -3.350 2.665 1.00 87.81 98 TYR A CA 1
ATOM 712 C C . TYR A 1 98 ? -3.551 -2.224 3.482 1.00 87.81 98 TYR A C 1
ATOM 714 O O . TYR A 1 98 ? -2.836 -1.390 4.048 1.00 87.81 98 TYR A O 1
ATOM 722 N N . VAL A 1 99 ? -4.873 -2.182 3.470 1.00 86.75 99 VAL A N 1
ATOM 723 C CA . VAL A 1 99 ? -5.663 -1.079 4.000 1.00 86.75 99 VAL A CA 1
ATOM 724 C C . VAL A 1 99 ? -6.547 -1.608 5.114 1.00 86.75 99 VAL A C 1
ATOM 726 O O . VAL A 1 99 ? -7.146 -2.662 4.958 1.00 86.75 99 VAL A O 1
ATOM 729 N N . GLU A 1 100 ? -6.629 -0.903 6.235 1.00 86.19 100 GLU A N 1
ATOM 730 C CA . GLU A 1 100 ? -7.511 -1.296 7.336 1.00 86.19 100 GLU A CA 1
ATOM 731 C C . GLU A 1 100 ? -8.995 -1.123 6.952 1.00 86.19 100 GLU A C 1
ATOM 733 O O . GLU A 1 100 ? -9.358 -0.170 6.261 1.00 86.19 100 GLU A O 1
ATOM 738 N N . GLU A 1 101 ? -9.845 -2.064 7.369 1.00 83.06 101 GLU A N 1
ATOM 739 C CA . GLU A 1 101 ? -11.228 -2.210 6.886 1.00 83.06 101 GLU A CA 1
ATOM 740 C C . GLU A 1 101 ? -12.146 -1.025 7.240 1.00 83.06 101 GLU A C 1
ATOM 742 O O . GLU A 1 101 ? -13.047 -0.686 6.471 1.00 83.06 101 GLU A O 1
ATOM 747 N N . ILE A 1 102 ? -11.929 -0.378 8.386 1.00 78.50 102 ILE A N 1
ATOM 748 C CA . ILE A 1 102 ? -12.882 0.577 8.966 1.00 78.50 102 ILE A CA 1
ATOM 749 C C . ILE A 1 102 ? -12.468 2.023 8.702 1.00 78.50 102 ILE A C 1
ATOM 751 O O . ILE A 1 102 ? -13.260 2.844 8.239 1.00 78.50 102 ILE A O 1
ATOM 755 N N . THR A 1 103 ? -11.222 2.355 9.012 1.00 78.06 103 THR A N 1
ATOM 756 C CA . THR A 1 103 ? -10.633 3.686 8.845 1.00 78.06 103 THR A CA 1
ATOM 757 C C . THR A 1 103 ? -10.120 3.916 7.429 1.00 78.06 103 THR A C 1
ATOM 759 O O . THR A 1 103 ? -9.935 5.066 7.026 1.00 78.06 103 THR A O 1
ATOM 762 N N . GLY A 1 104 ? -9.871 2.843 6.672 1.00 78.88 104 GLY A N 1
ATOM 763 C CA . GLY A 1 104 ? -9.335 2.925 5.319 1.00 78.88 104 GLY A CA 1
ATOM 764 C C . GLY A 1 104 ? -7.889 3.404 5.245 1.00 78.88 104 GLY A C 1
ATOM 765 O O . GLY A 1 104 ? -7.431 3.809 4.175 1.00 78.88 104 GLY A O 1
ATOM 766 N N . ILE A 1 105 ? -7.151 3.388 6.356 1.00 80.88 105 ILE A N 1
ATOM 767 C CA . ILE A 1 105 ? -5.745 3.799 6.395 1.00 80.88 105 ILE A CA 1
ATOM 768 C C . ILE A 1 105 ? -4.869 2.687 5.804 1.00 80.88 105 ILE A C 1
ATOM 770 O O . ILE A 1 105 ? -4.998 1.519 6.170 1.00 80.88 105 ILE A O 1
ATOM 774 N N . ALA A 1 106 ? -3.960 3.043 4.890 1.00 81.56 106 ALA A N 1
ATOM 775 C CA . ALA A 1 106 ? -2.961 2.112 4.372 1.00 81.56 106 ALA A CA 1
ATOM 776 C C . ALA A 1 106 ? -1.891 1.819 5.440 1.00 81.56 106 ALA A C 1
ATOM 778 O O . ALA A 1 106 ? -1.148 2.715 5.839 1.00 81.56 106 ALA A O 1
ATOM 779 N N . MET A 1 107 ? -1.803 0.563 5.879 1.00 81.75 107 MET A N 1
ATOM 780 C CA . MET A 1 107 ? -0.933 0.125 6.983 1.00 81.75 107 MET A CA 1
ATOM 781 C C . MET A 1 107 ? 0.347 -0.559 6.502 1.00 81.75 107 MET A C 1
ATOM 783 O O . MET A 1 107 ? 1.390 -0.500 7.156 1.00 81.75 107 MET A O 1
ATOM 787 N N . TYR A 1 108 ? 0.276 -1.215 5.346 1.00 83.19 108 TYR A N 1
ATOM 788 C CA . TYR A 1 108 ? 1.424 -1.823 4.693 1.00 83.19 108 TYR A CA 1
ATOM 789 C C . TYR A 1 108 ? 1.313 -1.614 3.185 1.00 83.19 108 TYR A C 1
ATOM 791 O O . TYR A 1 108 ? 0.235 -1.698 2.602 1.00 83.19 108 TYR A O 1
ATOM 799 N N . GLY A 1 109 ? 2.428 -1.315 2.535 1.00 84.62 109 GLY A N 1
ATOM 800 C CA . GLY A 1 109 ? 2.473 -1.090 1.102 1.00 84.62 109 GLY A CA 1
ATOM 801 C C . GLY A 1 109 ? 3.821 -1.491 0.543 1.00 84.62 109 GLY A C 1
ATOM 802 O O . GLY A 1 109 ? 4.863 -1.067 1.043 1.00 84.62 109 GLY A O 1
ATOM 803 N N . LYS A 1 110 ? 3.813 -2.289 -0.519 1.00 86.12 110 LYS A N 1
ATOM 804 C CA . LYS A 1 110 ? 5.004 -2.691 -1.256 1.00 86.12 110 LYS A CA 1
ATOM 805 C C . LYS A 1 110 ? 4.798 -2.399 -2.731 1.00 86.12 110 LYS A C 1
ATOM 807 O O . LYS A 1 110 ? 3.869 -2.891 -3.351 1.00 86.12 110 LYS A O 1
ATOM 812 N N . SER A 1 111 ? 5.701 -1.621 -3.307 1.00 85.12 111 SER A N 1
ATOM 813 C CA . SER A 1 111 ? 5.735 -1.314 -4.730 1.00 85.12 111 SER A CA 1
ATOM 814 C C . SER A 1 111 ? 7.067 -1.757 -5.315 1.00 85.12 111 SER A C 1
ATOM 816 O O . SER A 1 111 ? 8.135 -1.459 -4.773 1.00 85.12 111 SER A O 1
ATOM 818 N N . LYS A 1 112 ? 6.995 -2.475 -6.431 1.00 85.88 112 LYS A N 1
ATOM 819 C CA . LYS A 1 112 ? 8.113 -2.801 -7.306 1.00 85.88 112 LYS A CA 1
ATOM 820 C C . LYS A 1 112 ? 7.777 -2.270 -8.691 1.00 85.88 112 LYS A C 1
ATOM 822 O O . LYS A 1 112 ? 6.847 -2.748 -9.325 1.00 85.88 112 LYS A O 1
ATOM 827 N N . SER A 1 113 ? 8.523 -1.274 -9.147 1.00 85.62 113 SER A N 1
ATOM 828 C CA . SER A 1 113 ? 8.336 -0.688 -10.475 1.00 85.62 113 SER A CA 1
ATOM 829 C C . SER A 1 113 ? 9.591 -0.878 -11.313 1.00 85.62 113 SER A C 1
ATOM 831 O O . SER A 1 113 ? 10.667 -0.458 -10.890 1.00 85.62 113 SER A O 1
ATOM 833 N N . THR A 1 114 ? 9.456 -1.478 -12.491 1.00 83.81 114 THR A N 1
ATOM 834 C CA . THR A 1 114 ? 10.571 -1.848 -13.366 1.00 83.81 114 THR A CA 1
ATOM 835 C C . THR A 1 114 ? 10.428 -1.196 -14.735 1.00 83.81 114 THR A C 1
ATOM 837 O O . THR A 1 114 ? 9.385 -1.255 -15.384 1.00 83.81 114 THR A O 1
ATOM 840 N N . PHE A 1 115 ? 11.516 -0.586 -15.197 1.00 83.38 115 PHE A N 1
ATOM 841 C CA . PHE A 1 115 ? 11.603 0.042 -16.508 1.00 83.38 115 PHE A CA 1
ATOM 842 C C . PHE A 1 115 ? 12.317 -0.893 -17.474 1.00 83.38 115 PHE A C 1
ATOM 844 O O . PHE A 1 115 ? 13.478 -1.250 -17.262 1.00 83.38 115 PHE A O 1
ATOM 851 N N . HIS A 1 116 ? 11.634 -1.247 -18.554 1.00 82.75 116 HIS A N 1
ATOM 852 C CA . HIS A 1 116 ? 12.134 -2.126 -19.598 1.00 82.75 116 HIS A CA 1
ATOM 853 C C . HIS A 1 116 ? 12.493 -1.306 -20.833 1.00 82.75 116 HIS A C 1
ATOM 855 O O . HIS A 1 116 ? 11.654 -0.584 -21.366 1.00 82.75 116 HIS A O 1
ATOM 861 N N . LEU A 1 117 ? 13.734 -1.416 -21.301 1.00 82.31 117 LEU A N 1
ATOM 862 C CA . LEU A 1 117 ? 14.186 -0.820 -22.556 1.00 82.31 117 LEU A CA 1
ATOM 863 C C . LEU A 1 117 ? 14.225 -1.898 -23.641 1.00 82.31 117 LEU A C 1
ATOM 865 O O . LEU A 1 117 ? 14.956 -2.876 -23.498 1.00 82.31 117 LEU A O 1
ATOM 869 N N . ASP A 1 118 ? 13.485 -1.718 -24.732 1.00 80.25 118 ASP A N 1
ATOM 870 C CA . ASP A 1 118 ? 13.603 -2.587 -25.907 1.00 80.25 118 ASP A CA 1
ATOM 871 C C . ASP A 1 118 ? 14.917 -2.298 -26.645 1.00 80.25 118 ASP A C 1
ATOM 873 O O . ASP A 1 118 ? 15.223 -1.175 -27.058 1.00 80.25 118 ASP A O 1
ATOM 877 N N . THR A 1 119 ? 15.718 -3.348 -26.774 1.00 77.88 119 THR A N 1
ATOM 878 C CA . THR A 1 119 ? 17.072 -3.301 -27.327 1.00 77.88 119 THR A CA 1
ATOM 879 C C . THR A 1 119 ? 17.107 -3.467 -28.846 1.00 77.88 119 THR A C 1
ATOM 881 O O . THR A 1 119 ? 18.146 -3.218 -29.459 1.00 77.88 119 THR A O 1
ATOM 884 N N . ARG A 1 120 ? 15.980 -3.827 -29.479 1.00 76.81 120 ARG A N 1
ATOM 885 C CA . ARG A 1 120 ? 15.859 -4.002 -30.941 1.00 76.81 120 ARG A CA 1
ATOM 886 C C . ARG A 1 120 ? 15.938 -2.682 -31.707 1.00 76.81 120 ARG A C 1
ATOM 888 O O . ARG A 1 120 ? 16.153 -2.675 -32.918 1.00 76.81 120 ARG A O 1
ATOM 895 N N . GLY A 1 121 ? 15.825 -1.563 -30.996 1.00 66.31 121 GLY A N 1
ATOM 896 C CA . GLY A 1 121 ? 15.940 -0.226 -31.554 1.00 66.31 121 GLY A CA 1
ATOM 897 C C . GLY A 1 121 ? 14.606 0.332 -32.052 1.00 66.31 121 GLY A C 1
ATOM 898 O O . GLY A 1 121 ? 13.547 -0.268 -31.859 1.00 66.31 121 GLY A O 1
ATOM 899 N N . PRO A 1 122 ? 14.638 1.530 -32.651 1.00 65.44 122 PRO A N 1
ATOM 900 C CA . PRO A 1 122 ? 13.424 2.285 -32.873 1.00 65.44 122 PRO A CA 1
ATOM 901 C C . PRO A 1 122 ? 12.565 1.759 -34.025 1.00 65.44 122 PRO A C 1
ATOM 903 O O . PRO A 1 122 ? 13.076 1.425 -35.091 1.00 65.44 122 PRO A O 1
ATOM 906 N N . GLY A 1 123 ? 11.246 1.735 -33.813 1.00 64.25 123 GLY A N 1
ATOM 907 C CA . GLY A 1 123 ? 10.241 1.288 -34.790 1.00 64.25 123 GLY A CA 1
ATOM 908 C C . GLY A 1 123 ? 9.771 -0.162 -34.625 1.00 64.25 123 GLY A C 1
ATOM 909 O O . GLY A 1 123 ? 8.862 -0.582 -35.339 1.00 64.25 123 GLY A O 1
ATOM 910 N N . PHE A 1 124 ? 10.347 -0.913 -33.681 1.00 65.88 124 PHE A N 1
ATOM 911 C CA . PHE A 1 124 ? 9.811 -2.202 -33.246 1.00 65.88 124 PHE A CA 1
ATOM 912 C C . PHE A 1 124 ? 8.751 -1.991 -32.156 1.00 65.88 124 PHE A C 1
ATOM 914 O O . PHE A 1 124 ? 8.977 -1.253 -31.198 1.00 65.88 124 PHE A O 1
ATOM 921 N N . MET A 1 125 ? 7.598 -2.636 -32.325 1.00 66.50 125 MET A N 1
ATOM 922 C CA . MET A 1 125 ? 6.500 -2.670 -31.352 1.00 66.50 125 MET A CA 1
ATOM 923 C C . MET A 1 125 ? 6.395 -4.082 -30.764 1.00 66.50 125 MET A C 1
ATOM 925 O O . MET A 1 125 ? 7.020 -5.011 -31.285 1.00 66.50 125 MET A O 1
ATOM 929 N N . ASP A 1 126 ? 5.655 -4.234 -29.668 1.00 71.06 126 ASP A N 1
ATOM 930 C CA . ASP A 1 126 ? 5.346 -5.522 -29.029 1.00 71.06 126 ASP A CA 1
ATOM 931 C C . ASP A 1 126 ? 6.589 -6.396 -28.761 1.00 71.06 126 ASP A C 1
ATOM 933 O O . ASP A 1 126 ? 6.795 -7.438 -29.396 1.00 71.06 126 ASP A O 1
ATOM 937 N N . PRO A 1 127 ? 7.504 -5.963 -27.877 1.00 73.25 127 PRO A N 1
ATOM 938 C CA . PRO A 1 127 ? 8.669 -6.760 -27.541 1.00 73.25 127 PRO A CA 1
ATOM 939 C C . PRO A 1 127 ? 8.301 -7.999 -26.742 1.00 73.25 127 PRO A C 1
ATOM 941 O O . PRO A 1 127 ? 7.415 -7.990 -25.890 1.00 73.25 127 PRO A O 1
ATOM 944 N N . MET A 1 128 ? 9.067 -9.066 -26.954 1.00 75.19 128 MET A N 1
ATOM 945 C CA . MET A 1 128 ? 9.055 -10.182 -26.026 1.00 75.19 128 MET A CA 1
ATOM 946 C C . MET A 1 128 ? 9.913 -9.818 -24.811 1.00 75.19 128 MET A C 1
ATOM 948 O O . MET A 1 128 ? 11.143 -9.836 -24.886 1.00 75.19 128 MET A O 1
ATOM 952 N N . PHE A 1 129 ? 9.280 -9.530 -23.672 1.00 72.62 129 PHE A N 1
ATOM 953 C CA . PHE A 1 129 ? 9.978 -9.075 -22.460 1.00 72.62 129 PHE A CA 1
ATOM 954 C C . PHE A 1 129 ? 11.065 -10.040 -21.952 1.00 72.62 129 PHE A C 1
ATOM 956 O O . PHE A 1 129 ? 12.053 -9.617 -21.358 1.00 72.62 129 PHE A O 1
ATOM 963 N N . ALA A 1 130 ? 10.948 -11.333 -22.267 1.00 71.25 130 ALA A N 1
ATOM 964 C CA . ALA A 1 130 ? 11.924 -12.358 -21.899 1.00 71.25 130 ALA A CA 1
ATOM 965 C C . ALA A 1 130 ? 13.252 -12.315 -22.689 1.00 71.25 130 ALA A C 1
ATOM 967 O O . ALA A 1 130 ? 14.183 -13.033 -22.325 1.00 71.25 130 ALA A O 1
ATOM 968 N N . GLY A 1 131 ? 13.358 -11.536 -23.772 1.00 73.19 131 GLY A N 1
ATOM 969 C CA . GLY A 1 131 ? 14.569 -11.537 -24.607 1.00 73.19 131 GLY A CA 1
ATOM 970 C C . GLY A 1 131 ? 14.858 -10.253 -25.378 1.00 73.19 131 GLY A C 1
ATOM 971 O O . GLY A 1 131 ? 16.024 -9.951 -25.616 1.00 73.19 131 GLY A O 1
ATOM 972 N N . ASP A 1 132 ? 13.830 -9.486 -25.731 1.00 77.00 132 ASP A N 1
ATOM 973 C CA . ASP A 1 132 ? 13.980 -8.262 -26.523 1.00 77.00 132 ASP A CA 1
ATOM 974 C C . ASP A 1 132 ? 14.186 -7.023 -25.642 1.00 77.00 132 ASP A C 1
ATOM 976 O O . ASP A 1 132 ? 14.811 -6.042 -26.061 1.00 77.00 132 ASP A O 1
ATOM 980 N N . THR A 1 133 ? 13.688 -7.068 -24.402 1.00 78.81 133 THR A N 1
ATOM 981 C CA . THR A 1 133 ? 13.811 -5.968 -23.443 1.00 78.81 133 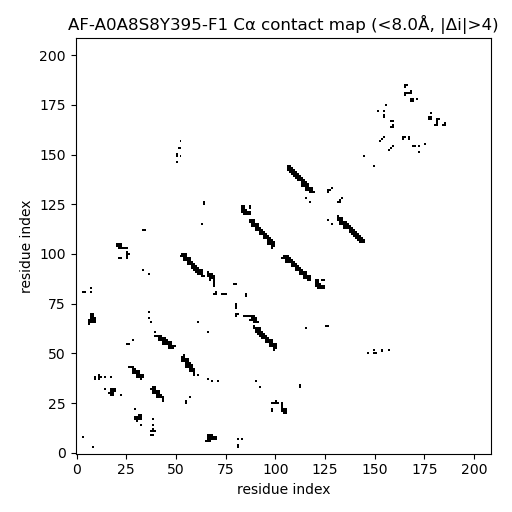THR A CA 1
ATOM 982 C C . THR A 1 133 ? 14.860 -6.228 -22.379 1.00 78.81 133 THR A C 1
ATOM 984 O O . THR A 1 133 ? 15.042 -7.357 -21.928 1.00 78.81 133 THR A O 1
ATOM 987 N N . HIS A 1 134 ? 15.493 -5.156 -21.916 1.00 82.00 134 HIS A N 1
ATOM 988 C CA . HIS A 1 134 ? 16.402 -5.181 -20.784 1.00 82.00 134 HIS A CA 1
ATOM 989 C C . HIS A 1 134 ? 15.859 -4.319 -19.636 1.00 82.00 134 HIS A C 1
ATOM 991 O O . HIS A 1 134 ? 15.510 -3.159 -19.882 1.00 82.00 134 HIS A O 1
ATOM 997 N N . PRO A 1 135 ? 15.792 -4.832 -18.392 1.00 82.12 135 PRO A N 1
ATOM 998 C CA . PRO A 1 135 ? 15.438 -4.013 -17.242 1.00 82.12 135 PRO A CA 1
ATOM 999 C C . PRO A 1 135 ? 16.586 -3.039 -16.960 1.00 82.12 135 PRO A C 1
ATOM 1001 O O . PRO A 1 135 ? 17.711 -3.446 -16.678 1.00 82.12 135 PRO A O 1
ATOM 1004 N N . VAL A 1 136 ? 16.321 -1.741 -17.076 1.00 82.75 136 VAL A N 1
ATOM 1005 C CA . VAL A 1 136 ? 17.347 -0.695 -16.913 1.00 82.75 136 VAL A CA 1
ATOM 1006 C C . VAL A 1 136 ? 17.329 -0.063 -15.529 1.00 82.75 136 VAL A C 1
ATOM 1008 O O . VAL A 1 136 ? 18.351 0.436 -15.063 1.00 82.75 136 VAL A O 1
ATOM 1011 N N . PHE A 1 137 ? 16.173 -0.071 -14.869 1.00 81.31 137 PHE A N 1
ATOM 1012 C CA . PHE A 1 137 ? 15.995 0.527 -13.557 1.00 81.31 137 PHE A CA 1
ATOM 1013 C C . PHE A 1 137 ? 14.831 -0.137 -12.825 1.00 81.31 137 PHE A C 1
ATOM 1015 O O . PHE A 1 137 ? 13.825 -0.482 -13.446 1.00 81.31 137 PHE A O 1
ATOM 1022 N N . GLU A 1 138 ? 14.968 -0.288 -11.511 1.00 82.44 138 GLU A N 1
ATOM 1023 C CA . GLU A 1 138 ? 13.948 -0.863 -10.639 1.00 82.44 138 GLU A CA 1
ATOM 1024 C C . GLU A 1 138 ? 13.837 -0.029 -9.361 1.00 82.44 138 GLU A C 1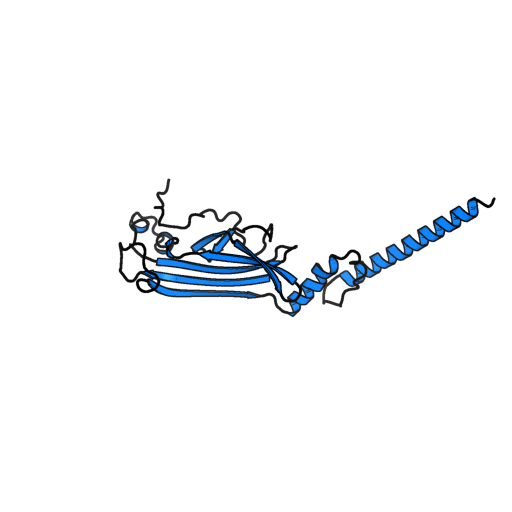
ATOM 1026 O O . GLU A 1 138 ? 14.842 0.315 -8.733 1.00 82.44 138 GLU A O 1
ATOM 1031 N N . ILE A 1 139 ? 12.606 0.308 -8.989 1.00 81.38 139 ILE A N 1
ATOM 1032 C CA . ILE A 1 139 ? 12.281 1.029 -7.764 1.00 81.38 139 ILE A CA 1
ATOM 1033 C C . ILE A 1 139 ? 11.572 0.060 -6.835 1.00 81.38 139 ILE A C 1
ATOM 1035 O O . ILE A 1 139 ? 10.491 -0.431 -7.157 1.00 81.38 139 ILE A O 1
ATOM 1039 N N . HIS A 1 140 ? 12.160 -0.154 -5.663 1.00 83.62 140 HIS A N 1
ATOM 1040 C CA . HIS A 1 140 ? 11.494 -0.808 -4.548 1.00 83.62 140 HIS A CA 1
ATOM 1041 C C . HIS A 1 140 ? 11.074 0.243 -3.536 1.00 83.62 140 HIS A C 1
ATOM 1043 O O . HIS A 1 140 ? 11.890 1.038 -3.071 1.00 83.62 140 HIS A O 1
ATOM 1049 N N . THR A 1 141 ? 9.804 0.241 -3.174 1.00 80.12 141 THR A N 1
ATOM 1050 C CA . THR A 1 141 ? 9.289 1.043 -2.071 1.00 80.12 141 THR A CA 1
ATOM 1051 C C . THR A 1 141 ? 8.517 0.119 -1.153 1.00 80.12 141 THR A C 1
ATOM 1053 O O . THR A 1 141 ? 7.672 -0.644 -1.607 1.00 80.12 141 THR A O 1
ATOM 1056 N N . SER A 1 142 ? 8.838 0.155 0.133 1.00 82.81 142 SER A N 1
ATOM 1057 C CA . SER A 1 142 ? 8.113 -0.573 1.166 1.00 82.81 142 SER A CA 1
ATOM 1058 C C . SER A 1 142 ? 7.812 0.377 2.312 1.00 82.81 142 SER A C 1
ATOM 1060 O O . SER A 1 142 ? 8.696 1.116 2.743 1.00 82.81 142 SER A O 1
ATOM 1062 N N . SER A 1 143 ? 6.584 0.339 2.801 1.00 80.88 143 SER A N 1
ATOM 1063 C CA . SER A 1 143 ? 6.123 1.061 3.978 1.00 80.88 143 SER A CA 1
ATOM 1064 C C . SER A 1 143 ? 5.352 0.077 4.838 1.00 80.88 143 SER A C 1
ATOM 1066 O O . SER A 1 143 ? 4.534 -0.670 4.314 1.00 80.88 143 SER A O 1
ATOM 1068 N N . GLU A 1 144 ? 5.660 0.036 6.127 1.00 82.69 144 GLU A N 1
ATOM 1069 C CA . GLU A 1 144 ? 5.033 -0.850 7.102 1.00 82.69 144 GLU A CA 1
ATOM 1070 C C . GLU A 1 144 ? 4.847 -0.076 8.402 1.00 82.69 144 GLU A C 1
ATOM 1072 O O . GLU A 1 144 ? 5.744 0.669 8.804 1.00 82.69 144 GLU A O 1
ATOM 1077 N N . ILE A 1 145 ? 3.695 -0.256 9.043 1.00 80.81 145 ILE A N 1
ATOM 1078 C CA . ILE A 1 145 ? 3.449 0.219 10.402 1.00 80.81 145 ILE A CA 1
ATOM 1079 C C . ILE A 1 145 ? 4.394 -0.472 11.403 1.00 80.81 145 ILE A C 1
ATOM 1081 O O . ILE A 1 145 ? 4.606 -1.688 11.338 1.00 80.81 145 ILE A O 1
ATOM 1085 N N . GLY A 1 146 ? 4.980 0.300 12.324 1.00 82.56 146 GLY A N 1
ATOM 1086 C CA . GLY A 1 146 ? 5.809 -0.236 13.409 1.00 82.56 146 GLY A CA 1
ATOM 1087 C C . GLY A 1 146 ? 4.994 -1.095 14.380 1.00 82.56 146 GLY A C 1
ATOM 1088 O O . GLY A 1 146 ? 3.779 -0.955 14.455 1.00 82.56 146 GLY A O 1
ATOM 1089 N N . ASP A 1 147 ? 5.648 -1.996 15.116 1.00 81.56 147 AS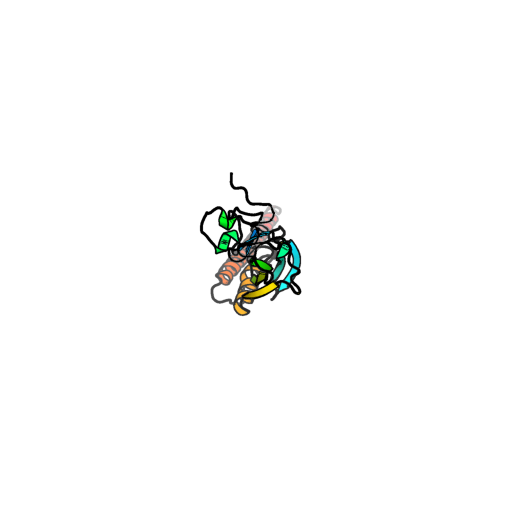P A N 1
ATOM 1090 C CA . ASP A 1 147 ? 4.955 -2.883 16.067 1.00 81.56 147 ASP A CA 1
ATOM 1091 C C . ASP A 1 147 ? 4.268 -2.082 17.188 1.00 81.56 147 ASP A C 1
ATOM 1093 O O . ASP A 1 147 ? 3.082 -2.284 17.439 1.00 81.56 147 ASP A O 1
ATOM 1097 N N . ASP A 1 148 ? 4.975 -1.110 17.773 1.00 80.31 148 ASP A N 1
ATOM 1098 C CA . ASP A 1 148 ? 4.450 -0.237 18.834 1.00 80.31 148 ASP A CA 1
ATOM 1099 C C . ASP A 1 148 ? 3.266 0.624 18.341 1.00 80.31 148 ASP A C 1
ATOM 1101 O O . ASP A 1 148 ? 2.270 0.809 19.043 1.00 80.31 148 ASP A O 1
ATOM 1105 N N . ASP A 1 149 ? 3.346 1.125 17.102 1.00 80.75 149 ASP A N 1
ATOM 1106 C CA . ASP A 1 149 ? 2.275 1.914 16.480 1.00 80.75 149 ASP A CA 1
ATOM 1107 C C . ASP A 1 149 ? 1.043 1.047 16.176 1.00 80.75 149 ASP A C 1
ATOM 1109 O O . ASP A 1 149 ? -0.090 1.510 16.306 1.00 80.75 149 ASP A O 1
ATOM 1113 N N . ALA A 1 150 ? 1.251 -0.215 15.784 1.00 80.56 150 ALA A N 1
ATOM 1114 C CA . ALA A 1 150 ? 0.171 -1.163 15.532 1.00 80.56 150 ALA A CA 1
ATOM 1115 C C . ALA A 1 150 ? -0.552 -1.553 16.829 1.00 80.56 150 ALA A C 1
ATOM 1117 O O . ALA A 1 150 ? -1.779 -1.575 16.848 1.00 80.56 150 ALA A O 1
ATOM 1118 N N . GLU A 1 151 ? 0.181 -1.797 17.919 1.00 79.69 151 GLU A N 1
ATOM 1119 C CA . GLU A 1 151 ? -0.408 -2.074 19.238 1.00 79.69 151 GLU A CA 1
ATOM 1120 C C . GLU A 1 151 ? -1.234 -0.880 19.740 1.00 79.69 151 GLU A C 1
ATOM 1122 O O . GLU A 1 151 ? -2.384 -1.043 20.153 1.00 79.69 151 GLU A O 1
ATOM 1127 N N . SER A 1 152 ? -0.689 0.333 19.607 1.00 78.81 152 SER A N 1
ATOM 1128 C CA . SER A 1 152 ? -1.408 1.573 19.914 1.00 78.81 152 SER A CA 1
ATOM 1129 C C . SER A 1 152 ? -2.677 1.729 19.065 1.00 78.81 152 SER A C 1
ATOM 1131 O O . SER A 1 152 ? -3.730 2.098 19.584 1.00 78.81 152 SER A O 1
ATOM 1133 N N . PHE A 1 153 ? -2.619 1.391 17.771 1.00 80.00 153 PHE A N 1
ATOM 1134 C CA . PHE A 1 153 ? -3.783 1.434 16.885 1.00 80.00 153 PHE A CA 1
ATOM 1135 C C . PHE A 1 153 ? -4.865 0.422 17.282 1.00 80.00 153 PHE A C 1
ATOM 1137 O O . PHE A 1 153 ? -6.042 0.779 17.305 1.00 80.00 153 PHE A O 1
ATOM 1144 N N . VAL A 1 154 ? -4.493 -0.820 17.611 1.00 77.75 154 VAL A N 1
ATOM 1145 C CA . VAL A 1 154 ? -5.447 -1.852 18.055 1.00 77.75 154 VAL A CA 1
ATOM 1146 C C . VAL A 1 154 ? -6.172 -1.391 19.316 1.00 77.75 154 VAL A C 1
ATOM 1148 O O . VAL A 1 154 ? -7.402 -1.353 19.319 1.00 77.75 154 VAL A O 1
ATOM 1151 N N . SER A 1 155 ? -5.425 -0.934 20.322 1.00 73.31 155 SER A N 1
ATOM 1152 C CA . SER A 1 155 ? -6.006 -0.446 21.575 1.00 73.31 155 SER A CA 1
ATOM 1153 C C . SER A 1 155 ? -6.901 0.780 21.359 1.00 73.31 155 SER A C 1
ATOM 1155 O O . SER A 1 155 ? -8.015 0.838 21.870 1.00 73.31 155 SER A O 1
ATOM 1157 N N . ALA A 1 156 ? -6.462 1.753 20.557 1.00 73.44 156 ALA A N 1
ATOM 1158 C CA . ALA A 1 156 ? -7.214 2.991 20.369 1.00 73.44 156 ALA A CA 1
ATOM 1159 C C . ALA A 1 156 ? -8.440 2.831 19.455 1.00 73.44 156 ALA A C 1
ATOM 1161 O O . ALA A 1 156 ? -9.442 3.525 19.640 1.00 73.44 156 ALA A O 1
ATOM 1162 N N . VAL A 1 157 ? -8.367 1.966 18.438 1.00 76.81 157 VAL A N 1
ATOM 1163 C CA . VAL A 1 157 ? -9.373 1.902 17.367 1.00 76.81 157 VAL A CA 1
ATOM 1164 C C . VAL A 1 157 ? -10.154 0.600 17.374 1.00 76.81 157 VAL A C 1
ATOM 1166 O O . VAL A 1 157 ? -11.369 0.655 17.217 1.00 76.81 157 VAL A O 1
ATOM 1169 N N . ILE A 1 158 ? -9.501 -0.554 17.506 1.00 76.94 158 ILE A N 1
ATOM 1170 C CA . ILE A 1 158 ? -10.156 -1.861 17.354 1.00 76.94 158 ILE A CA 1
ATOM 1171 C C . ILE A 1 158 ? -10.894 -2.248 18.638 1.00 76.94 158 ILE A C 1
ATOM 1173 O O . ILE A 1 158 ? -12.086 -2.561 18.588 1.00 76.94 158 ILE A O 1
ATOM 1177 N N . ASP A 1 159 ? -10.235 -2.147 19.791 1.00 73.44 159 ASP A N 1
ATOM 1178 C CA . ASP A 1 159 ? -10.817 -2.554 21.078 1.00 73.44 159 ASP A CA 1
ATOM 1179 C C . ASP A 1 159 ? -12.000 -1.655 21.497 1.00 73.44 159 ASP A C 1
ATOM 1181 O O . ASP A 1 159 ? -12.987 -2.107 22.091 1.00 73.44 159 ASP A O 1
ATOM 1185 N N . ASN A 1 160 ? -12.001 -0.407 21.026 1.00 69.69 160 ASN A N 1
ATOM 1186 C CA . ASN A 1 160 ? -13.059 0.576 21.255 1.00 69.69 160 ASN A CA 1
ATOM 1187 C C . ASN A 1 160 ? -14.355 0.365 20.441 1.00 69.69 160 ASN A C 1
ATOM 1189 O O . ASN A 1 160 ? -15.295 1.157 20.547 1.00 69.69 160 ASN A O 1
ATOM 1193 N N . GLN A 1 161 ? -14.464 -0.696 19.637 1.00 70.81 161 GLN A N 1
ATOM 1194 C CA . GLN A 1 161 ? -15.650 -0.943 18.797 1.00 70.81 161 GLN A CA 1
ATOM 1195 C C . GLN A 1 161 ? -16.710 -1.840 19.453 1.00 70.81 161 GLN A C 1
ATOM 1197 O O . GLN A 1 161 ? -17.826 -1.975 18.943 1.00 70.81 161 GLN A O 1
ATOM 1202 N N . GLY A 1 162 ? -16.393 -2.471 20.585 1.00 66.75 162 GLY A N 1
ATOM 1203 C CA . GLY A 1 162 ? -17.304 -3.386 21.269 1.00 66.75 162 GLY A CA 1
ATOM 1204 C C . GLY A 1 162 ? -18.488 -2.694 21.963 1.00 66.75 162 GLY A C 1
ATOM 1205 O O . GLY A 1 162 ? -18.429 -1.538 22.367 1.00 66.75 162 GLY A O 1
ATOM 1206 N N . MET A 1 163 ? -19.566 -3.444 22.234 1.00 65.06 163 MET A N 1
ATOM 1207 C CA . MET A 1 163 ? -20.697 -2.985 23.078 1.00 65.06 163 MET A CA 1
ATOM 1208 C C . MET A 1 163 ? -20.254 -2.533 24.486 1.00 65.06 163 MET A C 1
ATOM 1210 O O . MET A 1 163 ? -20.951 -1.777 25.168 1.00 65.06 163 MET A O 1
ATOM 1214 N N . PHE A 1 164 ? -19.093 -3.015 24.913 1.00 67.44 164 PHE A N 1
ATOM 1215 C CA . PHE A 1 164 ? -18.471 -2.725 26.193 1.00 67.44 164 PHE A CA 1
ATOM 1216 C C . PHE A 1 164 ? -17.223 -1.844 26.056 1.00 67.44 164 PHE A C 1
ATOM 1218 O O . PHE A 1 164 ? -16.373 -1.905 26.935 1.00 67.44 164 PHE A O 1
ATOM 1225 N N . PHE A 1 165 ? -17.125 -1.019 25.002 1.00 62.81 165 PHE A N 1
ATOM 1226 C CA . PHE A 1 165 ? -16.011 -0.071 24.824 1.00 62.81 165 PHE A CA 1
ATOM 1227 C C . PHE A 1 165 ? -15.749 0.749 26.104 1.00 62.81 165 PHE A C 1
ATOM 1229 O O . PHE A 1 165 ? -14.629 0.856 26.560 1.00 62.81 165 PHE A O 1
ATOM 1236 N N . TRP A 1 166 ? -16.815 1.168 26.795 1.00 61.75 166 TRP A N 1
ATOM 1237 C CA . TRP A 1 166 ? -16.782 1.897 28.073 1.00 61.75 166 TRP A CA 1
ATOM 1238 C C . TRP A 1 166 ? -16.243 1.106 29.287 1.00 61.75 166 TRP A C 1
ATOM 1240 O O . TRP A 1 166 ? -16.277 1.613 30.410 1.00 61.75 166 TRP A O 1
ATOM 1250 N N . THR A 1 167 ? -15.852 -0.159 29.111 1.00 63.78 167 THR A N 1
ATOM 1251 C CA . THR A 1 167 ? -15.249 -1.007 30.157 1.00 63.78 167 THR A CA 1
ATOM 1252 C C . THR A 1 167 ? -13.805 -1.380 29.866 1.00 63.78 167 THR A C 1
ATOM 1254 O O . THR A 1 167 ? -13.167 -1.992 30.727 1.00 63.78 167 THR A O 1
ATOM 1257 N N . ASP A 1 168 ? -13.308 -1.047 28.676 1.00 59.44 168 ASP A N 1
ATOM 1258 C CA . ASP A 1 168 ? -11.912 -1.244 28.338 1.00 59.44 168 ASP A CA 1
ATOM 1259 C C . ASP A 1 168 ? -11.118 -0.086 28.935 1.00 59.44 168 ASP A C 1
ATOM 1261 O O . ASP A 1 168 ? -10.847 0.908 28.283 1.00 59.44 168 ASP A O 1
ATOM 1265 N N . PHE A 1 169 ? -10.848 -0.171 30.241 1.00 60.50 169 PHE A N 1
ATOM 1266 C CA . PHE A 1 169 ? -10.025 0.802 30.959 1.00 60.50 169 PHE A CA 1
ATOM 1267 C C . PHE A 1 169 ? -8.589 0.694 30.437 1.00 60.50 169 PHE A C 1
ATOM 1269 O O . PHE A 1 169 ? -7.792 -0.027 31.045 1.00 60.50 169 PHE A O 1
ATOM 1276 N N . GLY A 1 170 ? -8.335 1.338 29.295 1.00 53.19 170 GLY A N 1
ATOM 1277 C CA . GLY A 1 170 ? -7.237 1.082 28.369 1.00 53.19 170 GLY A CA 1
ATOM 1278 C C . GLY A 1 170 ? -5.901 0.700 29.005 1.00 53.19 170 GLY A C 1
ATOM 1279 O O . GLY A 1 170 ? -5.517 1.134 30.093 1.00 53.19 170 GLY A O 1
ATOM 1280 N N . THR A 1 171 ? -5.121 -0.119 28.302 1.00 46.62 171 THR A N 1
ATOM 1281 C CA . THR A 1 171 ? -3.784 -0.523 28.751 1.00 46.62 171 THR A CA 1
ATOM 1282 C C . THR A 1 171 ? -2.752 0.581 28.518 1.00 46.62 171 THR A C 1
ATOM 1284 O O . THR A 1 171 ? -1.784 0.377 27.800 1.00 46.62 171 THR A O 1
ATOM 1287 N N . GLY A 1 172 ? -2.938 1.760 29.118 1.00 47.88 172 GLY A N 1
ATOM 1288 C CA . GLY A 1 172 ? -1.876 2.743 29.360 1.00 47.88 172 GLY A CA 1
ATOM 1289 C C . GLY A 1 172 ? -0.985 3.111 28.167 1.00 47.88 172 GLY A C 1
ATOM 1290 O O . GLY A 1 172 ? 0.204 3.362 28.373 1.00 47.88 172 GLY A O 1
ATOM 1291 N N . ALA A 1 173 ? -1.517 3.146 26.942 1.00 45.44 173 ALA A N 1
ATOM 1292 C CA . ALA A 1 173 ? -0.790 3.705 25.811 1.00 45.44 173 ALA A CA 1
ATOM 1293 C C . ALA A 1 173 ? -0.565 5.202 26.082 1.00 45.44 173 ALA A C 1
ATOM 1295 O O . ALA A 1 173 ? -1.511 5.950 26.345 1.00 45.44 173 ALA A O 1
ATOM 1296 N N . GLU A 1 174 ? 0.699 5.637 26.082 1.00 42.16 174 GLU A N 1
ATOM 1297 C CA . GLU A 1 174 ? 1.082 7.013 26.406 1.00 42.16 174 GLU A CA 1
ATOM 1298 C C . GLU A 1 174 ? 0.365 8.011 25.477 1.00 42.16 174 GLU A C 1
ATOM 1300 O O . GLU A 1 174 ? 0.771 8.230 24.339 1.00 42.16 174 GLU A O 1
ATOM 1305 N N . GLY A 1 175 ? -0.704 8.641 25.974 1.00 45.19 175 GLY A N 1
ATOM 1306 C CA . GLY A 1 175 ? -1.414 9.716 25.277 1.00 45.19 175 GLY A CA 1
ATOM 1307 C C . GLY A 1 175 ? -2.893 9.471 24.980 1.00 45.19 175 GLY A C 1
ATOM 1308 O O . GLY A 1 175 ? -3.542 10.412 24.513 1.00 45.19 175 GLY A O 1
ATOM 1309 N N . SER A 1 176 ? -3.462 8.296 25.274 1.00 47.09 176 SER A N 1
ATOM 1310 C CA . SER A 1 176 ? -4.919 8.150 25.192 1.00 47.09 176 SER A CA 1
ATOM 1311 C C . SER A 1 176 ? -5.579 8.893 26.364 1.00 47.09 176 SER A C 1
ATOM 1313 O O . SER A 1 176 ? -5.147 8.847 27.515 1.00 47.09 176 SER A O 1
ATOM 1315 N N . THR A 1 177 ? -6.618 9.672 26.062 1.00 50.38 177 THR A N 1
ATOM 1316 C CA . THR A 1 177 ? -7.477 10.306 27.086 1.00 50.38 177 THR A CA 1
ATOM 1317 C C . THR A 1 177 ? -8.533 9.306 27.596 1.00 50.38 177 THR A C 1
ATOM 1319 O O . THR A 1 177 ? -9.418 9.680 28.370 1.00 50.38 177 THR A O 1
ATOM 1322 N N . ASP A 1 178 ? -8.427 8.045 27.165 1.00 53.75 178 ASP A N 1
ATOM 1323 C CA . ASP A 1 178 ? -9.432 6.994 27.330 1.00 53.75 178 ASP A CA 1
ATOM 1324 C C . ASP A 1 178 ? -9.635 6.638 28.804 1.00 53.75 178 ASP A C 1
ATOM 1326 O O . ASP A 1 178 ? -10.771 6.678 29.275 1.00 53.75 178 ASP A O 1
ATOM 1330 N N . ASP A 1 179 ? -8.557 6.536 29.595 1.00 59.56 179 ASP A N 1
ATOM 1331 C CA . ASP A 1 179 ? -8.635 6.228 31.030 1.00 59.56 179 ASP A CA 1
ATOM 1332 C C . ASP A 1 179 ? -9.654 7.108 31.780 1.00 59.56 179 ASP A C 1
ATOM 1334 O O . ASP A 1 179 ? -10.461 6.626 32.576 1.00 59.56 179 ASP A O 1
ATOM 1338 N N . MET A 1 180 ? -9.659 8.425 31.539 1.00 61.91 180 MET A N 1
ATOM 1339 C CA . MET A 1 180 ? -10.588 9.330 32.227 1.00 61.91 180 MET A CA 1
ATOM 1340 C C . MET A 1 180 ? -12.016 9.238 31.686 1.00 61.91 180 MET A C 1
ATOM 1342 O O . MET A 1 180 ? -12.967 9.383 32.461 1.00 61.91 180 MET A O 1
ATOM 1346 N N . ALA A 1 181 ? -12.175 9.044 30.377 1.00 65.94 181 ALA A N 1
ATOM 1347 C CA . ALA A 1 181 ? -13.483 8.950 29.744 1.00 65.94 181 ALA A CA 1
ATOM 1348 C C . ALA A 1 181 ? -14.237 7.701 30.227 1.00 65.94 181 ALA A C 1
ATOM 1350 O O . ALA A 1 181 ? -15.416 7.807 30.586 1.00 65.94 181 ALA A O 1
ATOM 1351 N N . ASP A 1 182 ? -13.541 6.573 30.365 1.00 65.88 182 ASP A N 1
ATOM 1352 C CA . ASP A 1 182 ? -14.126 5.306 30.811 1.00 65.88 182 ASP A CA 1
ATOM 1353 C C . ASP A 1 182 ? -14.552 5.352 32.277 1.00 65.88 182 ASP A C 1
ATOM 1355 O O . ASP A 1 182 ? -15.667 4.952 32.627 1.00 65.88 182 ASP A O 1
ATOM 1359 N N . PHE A 1 183 ? -13.738 5.954 33.153 1.00 68.38 183 PHE A N 1
ATOM 1360 C CA . PHE A 1 183 ? -14.133 6.168 34.550 1.00 68.38 183 PHE A CA 1
ATOM 1361 C C . PHE A 1 183 ? -15.351 7.092 34.688 1.00 68.38 183 PHE A C 1
ATOM 1363 O O . PHE A 1 183 ? -16.210 6.859 35.548 1.00 68.38 183 PHE A O 1
ATOM 1370 N N . VAL A 1 184 ? -15.462 8.127 33.849 1.00 75.81 184 VAL A N 1
ATOM 1371 C CA . VAL A 1 184 ? -16.637 9.012 33.830 1.00 75.81 184 VAL A CA 1
ATOM 1372 C C . VAL A 1 184 ? -17.872 8.259 33.339 1.00 75.81 184 VAL A C 1
ATOM 1374 O O . VAL A 1 184 ? -18.925 8.356 33.976 1.00 75.81 184 VAL A O 1
ATOM 1377 N N . ALA A 1 185 ? -17.754 7.481 32.260 1.00 72.56 185 ALA A N 1
ATOM 1378 C CA . ALA A 1 185 ? -18.841 6.667 31.721 1.00 72.56 185 ALA A CA 1
ATOM 1379 C C . ALA A 1 185 ? -19.334 5.630 32.744 1.00 72.56 185 ALA A C 1
ATOM 1381 O O . ALA A 1 185 ? -20.538 5.543 33.011 1.00 72.56 185 ALA A O 1
ATOM 1382 N N . PHE A 1 186 ? -18.412 4.917 33.397 1.00 74.62 186 PHE A N 1
ATOM 1383 C CA . PHE A 1 186 ? -18.718 3.988 34.483 1.00 74.62 186 PHE A CA 1
ATOM 1384 C C . PHE A 1 186 ? -19.449 4.683 35.640 1.00 74.62 186 PHE A C 1
ATOM 1386 O O . PHE A 1 186 ? -20.489 4.206 36.106 1.00 74.62 186 PHE A O 1
ATOM 1393 N N . GLY A 1 187 ? -18.955 5.846 36.080 1.00 81.19 187 GLY A N 1
ATOM 1394 C CA . GLY A 1 187 ? -19.595 6.639 37.130 1.00 81.19 187 GLY A CA 1
ATOM 1395 C C . GLY A 1 187 ? -21.032 7.035 36.775 1.00 81.19 187 GLY A C 1
ATOM 1396 O O . GLY A 1 187 ? -21.937 6.906 37.603 1.00 81.19 187 GLY A O 1
ATOM 1397 N N . LEU A 1 188 ? -21.265 7.448 35.528 1.00 82.94 188 LEU A N 1
ATOM 1398 C CA . LEU A 1 188 ? -22.591 7.794 35.012 1.00 82.94 188 LEU A CA 1
ATOM 1399 C C . LEU A 1 188 ? -23.539 6.585 35.019 1.00 82.94 188 LEU A C 1
ATOM 1401 O O . LEU A 1 188 ? -24.689 6.721 35.442 1.00 82.94 188 LEU A O 1
ATOM 1405 N N . TYR A 1 189 ? -23.055 5.398 34.643 1.00 78.56 189 TYR A N 1
ATOM 1406 C CA . TYR A 1 189 ? -23.827 4.153 34.701 1.00 78.56 189 TYR A CA 1
ATOM 1407 C C . TYR A 1 189 ? -24.208 3.757 36.129 1.00 78.56 189 TYR A C 1
ATOM 1409 O O . TYR A 1 189 ? -25.367 3.429 36.390 1.00 78.56 189 TYR A O 1
ATOM 1417 N N . VAL A 1 190 ? -23.267 3.828 37.073 1.00 85.25 190 VAL A N 1
ATOM 1418 C CA . VAL A 1 190 ? -23.537 3.521 38.487 1.00 85.25 190 VAL A CA 1
ATOM 1419 C C . VAL A 1 190 ? -24.578 4.483 39.061 1.00 85.25 190 VAL A C 1
ATOM 1421 O O . VAL A 1 190 ? -25.513 4.051 39.741 1.00 85.25 190 VAL A O 1
ATOM 1424 N N . VAL A 1 191 ? -24.469 5.776 38.746 1.00 87.31 191 VAL A N 1
ATOM 1425 C CA . VAL A 1 191 ? -25.458 6.784 39.153 1.00 87.31 191 VAL A CA 1
ATOM 1426 C C . VAL A 1 191 ? -26.821 6.503 38.518 1.00 87.31 191 VAL A C 1
ATOM 1428 O O . VAL A 1 191 ? -27.830 6.522 39.222 1.00 87.31 191 VAL A O 1
ATOM 1431 N N . ALA A 1 192 ? -26.871 6.189 37.221 1.00 83.81 192 ALA A N 1
ATOM 1432 C CA . ALA A 1 192 ? -28.113 5.873 36.521 1.00 83.81 192 ALA A CA 1
ATOM 1433 C C . ALA A 1 192 ? -28.816 4.645 37.124 1.00 83.81 192 ALA A C 1
ATOM 1435 O O . ALA A 1 192 ? -30.010 4.704 37.420 1.00 83.81 192 ALA A O 1
ATOM 1436 N N . ILE A 1 193 ? -28.079 3.563 37.393 1.00 86.56 193 ILE A N 1
ATOM 1437 C CA . ILE A 1 193 ? -28.610 2.364 38.059 1.00 86.56 193 ILE A CA 1
ATOM 1438 C C . ILE A 1 193 ? -29.115 2.711 39.466 1.00 86.56 193 ILE A C 1
ATOM 1440 O O . ILE A 1 193 ? -30.212 2.298 39.849 1.00 86.56 193 ILE A O 1
ATOM 1444 N N . GLY A 1 194 ? -28.362 3.513 40.223 1.00 86.31 194 GLY A N 1
ATOM 1445 C CA . GLY A 1 194 ? -28.776 3.991 41.542 1.00 86.31 194 GLY A CA 1
ATOM 1446 C C . GLY A 1 194 ? -30.099 4.762 41.503 1.00 86.31 194 GLY A C 1
ATOM 1447 O O . GLY A 1 194 ? -30.990 4.500 42.315 1.00 86.31 194 GLY A O 1
ATOM 1448 N N . LEU A 1 195 ? -30.266 5.655 40.523 1.00 86.94 195 LEU A N 1
ATOM 1449 C CA . LEU A 1 195 ? -31.499 6.417 40.312 1.00 86.94 195 LEU A CA 1
ATOM 1450 C C . LEU A 1 195 ? -32.678 5.520 39.910 1.00 86.94 195 LEU A C 1
ATOM 1452 O O . LEU A 1 195 ? -33.781 5.710 40.421 1.00 86.94 195 LEU A O 1
ATOM 1456 N N . VAL A 1 196 ? -32.459 4.513 39.058 1.00 88.19 196 VAL A N 1
ATOM 1457 C CA . VAL A 1 196 ? -33.499 3.539 38.679 1.00 88.19 196 VAL A CA 1
ATOM 1458 C C . VAL A 1 196 ? -33.962 2.729 39.891 1.00 88.19 196 VAL A C 1
ATOM 1460 O O . VAL A 1 196 ? -35.165 2.615 40.129 1.00 88.19 196 VAL A O 1
ATOM 1463 N N . ILE A 1 197 ? -33.033 2.218 40.705 1.00 86.62 197 ILE A N 1
ATOM 1464 C CA . ILE A 1 197 ? -33.360 1.464 41.927 1.00 86.62 197 ILE A CA 1
ATOM 1465 C C . ILE A 1 197 ? -34.115 2.350 42.923 1.00 86.62 197 ILE A C 1
ATOM 1467 O O . ILE A 1 197 ? -35.098 1.911 43.527 1.00 86.62 197 ILE A O 1
ATOM 1471 N N . MET A 1 198 ? -33.682 3.600 43.096 1.00 84.88 198 MET A N 1
ATOM 1472 C CA . MET A 1 198 ? -34.344 4.549 43.989 1.00 84.88 198 MET A CA 1
ATOM 1473 C C . MET A 1 198 ? -35.760 4.891 43.504 1.00 84.88 198 MET A C 1
ATOM 1475 O O . MET A 1 198 ? -36.686 4.907 44.313 1.00 84.88 198 MET A O 1
ATOM 1479 N N . GLY A 1 199 ? -35.950 5.086 42.196 1.00 82.69 199 GLY A N 1
ATOM 1480 C CA . GLY A 1 199 ? -37.263 5.322 41.591 1.00 82.69 199 GLY A CA 1
ATOM 1481 C C . GLY A 1 199 ? -38.202 4.115 41.679 1.00 82.69 199 GLY A C 1
ATOM 1482 O O . GLY A 1 199 ? -39.392 4.275 41.940 1.00 82.69 199 GLY A O 1
ATOM 1483 N N . MET A 1 200 ? -37.686 2.891 41.532 1.00 80.75 200 MET A N 1
ATOM 1484 C CA . MET A 1 200 ? -38.476 1.671 41.744 1.00 80.75 200 MET A CA 1
ATOM 1485 C C . MET A 1 200 ? -38.908 1.515 43.207 1.00 80.75 200 MET A C 1
ATOM 1487 O O . MET A 1 200 ? -40.052 1.152 43.477 1.00 80.75 200 MET A O 1
ATOM 1491 N N . ARG A 1 201 ? -38.023 1.834 44.159 1.00 78.38 201 ARG A N 1
ATOM 1492 C CA . ARG A 1 201 ? -38.348 1.802 45.593 1.00 78.38 201 ARG A CA 1
ATOM 1493 C C . ARG A 1 201 ? -39.359 2.870 45.996 1.00 78.38 201 ARG A C 1
ATOM 1495 O O . ARG A 1 201 ? -40.251 2.569 46.782 1.00 78.38 201 ARG A O 1
ATOM 1502 N N . SER A 1 202 ? -39.255 4.090 45.463 1.00 72.31 202 SER A N 1
ATOM 1503 C CA . SER A 1 202 ? -40.227 5.144 45.779 1.00 72.31 202 SER A CA 1
ATOM 1504 C C . SER A 1 202 ? -41.614 4.840 45.213 1.00 72.31 202 SER A C 1
ATOM 1506 O O . SER A 1 202 ? -42.608 5.175 45.845 1.00 72.31 202 SER A O 1
ATOM 1508 N N . ARG A 1 203 ? -41.693 4.147 44.069 1.00 62.16 203 ARG A N 1
ATOM 1509 C CA . ARG A 1 203 ? -42.966 3.719 43.478 1.00 62.16 203 ARG A CA 1
ATOM 1510 C C . ARG A 1 203 ? -43.614 2.561 44.236 1.00 62.16 203 ARG A C 1
ATOM 1512 O O . ARG A 1 203 ? -44.807 2.620 44.486 1.00 62.16 203 ARG A O 1
ATOM 1519 N N . GLY A 1 204 ? -42.836 1.568 44.672 1.00 59.34 204 GLY A N 1
ATOM 1520 C CA . GLY A 1 204 ? -43.353 0.473 45.504 1.00 59.34 204 GLY A CA 1
ATOM 1521 C C . GLY A 1 204 ? -43.829 0.920 46.892 1.00 59.34 204 GLY A C 1
ATOM 1522 O O . GLY A 1 204 ? -44.707 0.293 47.461 1.00 59.34 204 GLY A O 1
ATOM 1523 N N . SER A 1 205 ? -43.287 2.023 47.419 1.00 57.06 205 SER A N 1
ATOM 1524 C CA . SER A 1 205 ? -43.736 2.627 48.681 1.00 57.06 205 SER A CA 1
ATOM 1525 C C . SER A 1 205 ? -45.013 3.466 48.550 1.00 57.06 205 SER A C 1
ATOM 1527 O O . SER A 1 205 ? -45.599 3.795 49.574 1.00 57.06 205 SER A O 1
ATOM 1529 N N . ALA A 1 206 ? -45.407 3.861 47.335 1.00 55.41 206 ALA A N 1
ATOM 1530 C CA . ALA A 1 206 ? -46.595 4.683 47.090 1.00 55.41 206 ALA A CA 1
ATOM 1531 C C . ALA A 1 206 ? -47.864 3.847 46.842 1.00 55.41 206 ALA A C 1
ATOM 1533 O O . ALA A 1 206 ? -48.960 4.390 46.903 1.00 55.41 206 ALA A O 1
ATOM 1534 N N . ASP A 1 207 ? -47.715 2.546 46.574 1.00 53.94 207 ASP A N 1
ATOM 1535 C CA . ASP A 1 207 ? -48.832 1.613 46.370 1.00 53.94 207 ASP A CA 1
ATOM 1536 C C . ASP A 1 207 ? -49.300 0.944 47.691 1.00 53.94 207 ASP A C 1
ATOM 1538 O O . ASP A 1 207 ? -50.238 0.150 47.666 1.00 53.94 207 ASP A O 1
ATOM 1542 N N . ASP A 1 208 ? -48.667 1.269 48.832 1.00 51.66 208 ASP A N 1
ATOM 1543 C CA . ASP A 1 208 ? -48.922 0.702 50.176 1.00 51.66 208 ASP A CA 1
ATOM 1544 C C . ASP A 1 208 ? -49.578 1.703 51.175 1.00 51.66 208 ASP A C 1
ATOM 1546 O O . ASP A 1 208 ? -49.682 1.403 52.369 1.00 51.66 208 ASP A O 1
ATOM 1550 N N . GLU A 1 209 ? -50.049 2.874 50.711 1.00 43.25 209 GLU A N 1
ATOM 1551 C CA . GLU A 1 209 ? -50.936 3.810 51.453 1.00 43.25 209 GLU A CA 1
ATOM 1552 C C . GLU A 1 209 ? -52.366 3.811 50.885 1.00 43.25 209 GLU A C 1
ATOM 1554 O O . GLU A 1 209 ? -53.319 3.878 51.699 1.00 43.25 209 GLU A O 1
#

Foldseek 3Di:
DDPQDQQEAEPDPDCVQADPWFDPAQQDWGWHDQVVQYIDTWDFPAWDADLNFIKTKTKDWDDQQRRFRQLVVVVPPDPCSRQAFQWRKTKTKIKIWIAGRPRRGTAKIKMKMWIWGFPVGGPDHRDDSVPRIDTPDIDIDIDHHDSLRSVVCCQVPVCCPDPVSLVCCTPCDPPDPNNVVSVVVVVVVVVVVVVVVVVVVVVVVVVPD

Mean predicted aligned error: 14.81 Å

pLDDT: mean 70.68, std 14.13, range [32.88, 88.88]

Secondary structure (DSSP, 8-state):
-----TTSS-S----TT-BSSB-SSTTS--EEEETTTEEEEPEEEEEEEETTEEEEEEEEEE-GGG-B-HHHHH---SGGGGSTTSS-EEEEEEEEEEEETTT-BEEEEEEEEEEEEETT-TT--S--TTTTEEEEEEEEEEEE--HHHHHHHIIIIIGGGSTTGGG------TT-SHHHHHHHHHHHHHHHHHHHHHHHHHHHTTS--

Solvent-accessible surface area (backbone atoms only — not comparable to full-atom values): 12024 Å² total; per-residue (Å²): 135,84,85,63,54,101,66,51,45,52,96,50,82,75,68,84,79,45,47,89,57,58,45,94,50,47,92,49,69,44,42,31,64,56,87,85,73,40,46,45,64,29,43,76,77,49,74,49,73,57,87,87,41,58,24,28,34,32,38,33,81,44,58,33,89,69,26,26,46,40,54,74,75,67,71,70,92,45,77,69,54,74,43,74,19,74,56,46,36,24,42,29,37,41,35,43,38,29,21,28,64,83,82,7,42,57,47,34,36,41,35,44,36,39,35,30,37,47,73,85,47,67,62,60,74,86,71,52,68,93,74,40,32,43,80,76,48,73,48,80,45,76,49,68,66,50,70,71,59,37,53,49,44,38,60,68,56,59,59,53,68,47,100,57,30,63,68,60,68,53,88,75,57,93,82,67,70,51,57,63,52,25,55,51,49,46,52,52,51,55,50,50,52,52,51,51,54,52,52,52,51,56,53,63,62,64,77,76,118